Protein 7CEH (pdb70)

B-factor: mean 14.35, std 8.28, range [5.13, 46.78]

Organism: NCBI:txid1852

InterPro domains:
  IPR029058 Alpha/Beta hydrolase fold [G3DSA:3.40.50.1820] (43-304)
  IPR029058 Alpha/Beta hydrolase fold [SSF53474] (51-289)
  IPR041127 PET hydrolase/cutinase-like [PF12740] (44-303)
  IPR050261 FrsA esterase [PTHR22946] (69-278)

Nearest PDB structures (foldseek):
  5zno-assembly1_A  TM=9.745E-01  e=9.940E-54  Saccharomonospora viridis
  4wfk-assembly1_A  TM=9.743E-01  e=1.196E-53  Saccharomonospora viridis
  7cef-assembly2_B  TM=9.740E-01  e=1.531E-53  Saccharomonospora viridis
  8z2i-assembly2_B  TM=9.738E-01  e=7.627E-53  Saccharomonospora viridis
  7ctr-assembly2_B  TM=9.730E-01  e=2.967E-52  Saccharomonospora viridis

Sequence (259 aa):
DNPYERGPDPTEEDSIEAIRGPFSVATERVSSFASGFGGGTIYYPRRETDEGTFGAVAVAPGFTASQGSMSWYGEERVASQGFIVFTIDTNTRLDQPGQRGRRQLLAALDYLVERRSDRKVRERLDPNRLAVMGHAMMGGGGSSLEATVMMRPPSLKASIPLTPWNLDKTWGQQVQVPTFIIGAELDTIAPVSTHAKPFYESLPSSLPKAYMELDGATHFAPNIIPNTTIAKYVISWLKRFVDEDTRYSQFLCPNPTDRAIEEYRSTCPY

Radius of gyration: 16.36 Å; Cα contacts (8 Å, |Δi|>4): 673; chains: 1; bounding box: 41×43×40 Å

Secondary structure (DSSP, 8-state):
--TT--SSPP-HHHHH-SS-SS-EEEEEE-SS-TTT--EEEEEES--TT--EEEEEEE-S--GGG----HHHHHHHTTT-EEEEE---TTT--HHHHHHHHHHHHHHHHHTS-HHHHTTEEEEEEEEEEETHHHHHHHHHHHH-TT-SEEEEES---S----TT--S-EEEEEETT-SSS-TTTTHHHHHHHS-TTS-EEEEEETT--TTGGGS--HHHHHHHHHHHHHHHS--GGGHHHHSSPP--TTEEEEEE----

Structure (mmCIF, N/CA/C/O backbone):
data_7CEH
#
_entry.id   7CEH
#
_cell.length_a   36.420
_cell.length_b   49.101
_cell.length_c   122.950
_cell.angle_alpha   90.000
_cell.angle_beta   90.000
_cell.angle_gamma   90.000
#
_symmetry.space_group_name_H-M   'P 21 21 21'
#
loop_
_entity.id
_entity.type
_entity.pdbx_description
1 polymer 'Alpha/beta hydrolase family protein'
2 non-polymer 'CALCIUM ION'
3 water water
#
loop_
_atom_site.group_PDB
_atom_site.id
_atom_site.type_symbol
_atom_site.label_atom_id
_atom_site.label_alt_id
_atom_site.label_comp_id
_atom_site.label_asym_id
_atom_site.label_entity_id
_atom_site.label_seq_id
_atom_site.pdbx_PDB_ins_code
_atom_site.Cartn_x
_atom_site.Cartn_y
_atom_site.Cartn_z
_atom_site.occupancy
_atom_site.B_iso_or_equiv
_atom_site.auth_seq_id
_atom_site.auth_comp_id
_atom_site.auth_asym_id
_atom_site.auth_atom_id
_atom_site.pdbx_PDB_model_num
ATOM 1 N N . ASP A 1 4 ? 30.93600 1.42000 -0.93700 1.000 28.64759 46 ASP A N 1
ATOM 2 C CA . ASP A 1 4 ? 29.48000 1.35300 -0.85800 1.000 28.71264 46 ASP A CA 1
ATOM 3 C C . ASP A 1 4 ? 28.82300 1.69500 -2.19200 1.000 26.21749 46 ASP A C 1
ATOM 4 O O . ASP A 1 4 ? 29.23700 2.62200 -2.88600 1.000 27.46558 46 ASP A O 1
ATOM 9 N N . ASN A 1 5 ? 27.79000 0.93500 -2.54400 1.000 22.80448 47 ASN A N 1
ATOM 10 C CA . ASN A 1 5 ? 27.05400 1.16800 -3.77800 1.000 18.25394 47 ASN A CA 1
ATOM 11 C C . ASN A 1 5 ? 26.02400 2.26400 -3.54200 1.000 19.81003 47 ASN A C 1
ATOM 12 O O . ASN A 1 5 ? 25.06000 2.06000 -2.79500 1.000 20.27450 47 ASN A O 1
ATOM 17 N N . PRO A 1 6 ? 26.17700 3.42500 -4.18500 1.000 17.38468 48 PRO A N 1
ATOM 18 C CA . PRO A 1 6 ? 25.24600 4.53600 -3.93700 1.000 17.86401 48 PRO A CA 1
ATOM 19 C C . PRO A 1 6 ? 23.82700 4.26600 -4.40400 1.000 17.14570 48 PRO A C 1
ATOM 20 O O . PRO A 1 6 ? 22.92200 5.02600 -4.03200 1.000 17.57550 48 PRO A O 1
ATOM 24 N N . TYR A 1 7 ? 23.60100 3.22800 -5.20700 1.000 14.31423 49 TYR A N 1
ATOM 25 C CA . TYR A 1 7 ? 22.27700 2.94100 -5.74300 1.000 13.15010 49 TYR A CA 1
ATOM 26 C C . TYR A 1 7 ? 21.51900 1.89400 -4.94100 1.000 12.65648 49 TYR A C 1
ATOM 27 O O . TYR A 1 7 ? 20.37500 1.58700 -5.28900 1.000 12.41815 49 TYR A O 1
ATOM 36 N N . GLU A 1 8 ? 22.11300 1.34200 -3.88100 1.000 13.33324 50 GLU A N 1
ATOM 37 C CA . GLU A 1 8 ? 21.38600 0.38600 -3.05700 1.000 13.95172 50 GLU A CA 1
ATOM 38 C C . GLU A 1 8 ? 20.21300 1.08500 -2.38200 1.000 12.36577 50 GLU A C 1
ATOM 39 O O . GLU A 1 8 ? 20.36800 2.15500 -1.78500 1.000 13.60154 50 GLU A O 1
ATOM 45 N N . ARG A 1 9 ? 19.03700 0.47800 -2.47800 1.000 11.32425 51 ARG A N 1
ATOM 46 C CA . ARG A 1 9 ? 17.83800 1.00400 -1.85000 1.000 10.52665 51 ARG A CA 1
ATOM 47 C C . ARG A 1 9 ? 17.16300 -0.11800 -1.08700 1.000 11.51609 51 ARG A C 1
ATOM 48 O O . ARG A 1 9 ? 17.14600 -1.26600 -1.54500 1.000 11.37919 51 ARG A O 1
ATOM 56 N N . GLY A 1 10 ? 16.61400 0.21600 0.07800 1.000 11.22983 52 GLY A N 1
ATOM 57 C CA . GLY A 1 10 ? 15.88900 -0.74600 0.86400 1.000 12.32858 52 GLY A CA 1
ATOM 58 C C . GLY A 1 10 ? 16.78400 -1.65700 1.68000 1.000 12.14852 52 GLY A C 1
ATOM 59 O O . GLY A 1 10 ? 17.99300 -1.75100 1.46500 1.000 12.80950 52 GLY A O 1
ATOM 60 N N . PRO A 1 11 ? 16.18300 -2.34200 2.64500 1.000 12.70269 53 PRO A N 1
ATOM 61 C CA . PRO A 1 11 ? 16.94400 -3.26000 3.49500 1.000 14.69313 53 PRO A CA 1
ATOM 62 C C . PRO A 1 11 ? 17.43200 -4.45600 2.69800 1.000 12.81338 53 PRO A C 1
ATOM 63 O O . PRO A 1 11 ? 16.95000 -4.74900 1.59800 1.000 13.26871 53 PRO A O 1
ATOM 67 N N . ASP A 1 12 ? 18.39300 -5.16100 3.28800 1.000 12.62835 54 ASP A N 1
ATOM 68 C CA . ASP A 1 12 ? 18.92700 -6.36700 2.67800 1.000 12.13800 54 ASP A CA 1
ATOM 69 C C . ASP A 1 12 ? 17.78900 -7.29000 2.27400 1.000 11.04380 54 ASP A C 1
ATOM 70 O O . ASP A 1 12 ? 16.86100 -7.50600 3.06600 1.000 12.56514 54 ASP A O 1
ATOM 75 N N . PRO A 1 13 ? 17.82800 -7.85400 1.07800 1.000 9.71759 55 PRO A N 1
ATOM 76 C CA . PRO A 1 13 ? 16.73900 -8.71200 0.63500 1.000 9.24952 55 PRO A CA 1
ATOM 77 C C . PRO A 1 13 ? 16.82100 -10.07000 1.29500 1.000 9.06789 55 PRO A C 1
ATOM 78 O O . PRO A 1 13 ? 17.88200 -10.55500 1.70100 1.000 10.19484 55 PRO A O 1
ATOM 82 N N . THR A 1 14 ? 15.66500 -10.69400 1.36400 1.000 9.40579 56 THR A N 1
ATOM 83 C CA . THR A 1 14 ? 15.56000 -12.05500 1.83400 1.000 9.93035 56 THR A CA 1
ATOM 84 C C . THR A 1 14 ? 14.70400 -12.81700 0.84500 1.000 9.30244 56 THR A C 1
ATOM 85 O O . THR A 1 14 ? 14.08900 -12.24600 -0.06600 1.000 9.39358 56 THR A O 1
ATOM 89 N N . GLU A 1 15 ? 14.65100 -14.12600 1.04100 1.000 11.05121 57 GLU A N 1
ATOM 90 C CA A GLU A 1 15 ? 13.81100 -14.93000 0.17000 0.500 11.59229 57 GLU A CA 1
ATOM 91 C CA B GLU A 1 15 ? 13.80200 -14.96100 0.20000 0.500 12.80778 57 GLU A CA 1
ATOM 92 C C . GLU A 1 15 ? 12.35000 -14.49500 0.24500 1.000 12.35336 57 GLU A C 1
ATOM 93 O O . GLU A 1 15 ? 11.64700 -14.51500 -0.76900 1.000 15.75863 57 GLU A O 1
ATOM 104 N N . ASP A 1 16 ? 11.88400 -14.05900 1.41400 1.000 10.15384 58 ASP A N 1
ATOM 105 C CA . ASP A 1 16 ? 10.50700 -13.58400 1.51000 1.000 10.38682 58 ASP A CA 1
ATOM 106 C C . ASP A 1 16 ? 10.33900 -12.15200 1.00500 1.000 9.68970 58 ASP A C 1
ATOM 107 O O . ASP A 1 16 ? 9.28000 -11.81900 0.45700 1.000 10.30318 58 ASP A O 1
ATOM 112 N N . SER A 1 17 ? 11.34800 -11.29000 1.16500 1.000 9.16771 59 SER A N 1
ATOM 113 C CA . SER A 1 17 ? 11.17200 -9.90400 0.74400 1.000 9.36208 59 SER A CA 1
ATOM 114 C C . SER A 1 17 ? 11.00200 -9.80100 -0.76400 1.000 8.74643 59 SER A C 1
ATOM 115 O O . SER A 1 17 ? 10.23900 -8.95600 -1.24200 1.000 10.08218 59 SER A O 1
ATOM 118 N N . ILE A 1 18 ? 11.69600 -10.65300 -1.53000 1.000 8.24069 60 ILE A N 1
ATOM 119 C CA . ILE A 1 18 ? 11.59100 -10.59000 -2.98500 1.000 8.47774 60 ILE A CA 1
ATOM 120 C C . ILE A 1 18 ? 10.28000 -11.17300 -3.47900 1.000 7.47518 60 ILE A C 1
ATOM 121 O O . ILE A 1 18 ? 9.84400 -10.85400 -4.58900 1.000 8.02468 60 ILE A O 1
ATOM 126 N N . GLU A 1 19 ? 9.63800 -12.01500 -2.67200 1.000 7.39893 61 GLU A N 1
ATOM 127 C CA . GLU A 1 19 ? 8.34000 -12.58500 -3.00300 1.000 7.57649 61 GLU A CA 1
ATOM 128 C C . GLU A 1 19 ? 7.17900 -11.73300 -2.52400 1.000 7.49246 61 GLU A C 1
ATOM 129 O O . GLU A 1 19 ? 6.04100 -12.00000 -2.92000 1.000 8.63400 61 GLU A O 1
ATOM 135 N N . ALA A 1 20 ? 7.43200 -10.73500 -1.68500 1.000 8.09010 62 ALA A N 1
ATOM 136 C CA . ALA A 1 20 ? 6.34900 -10.00200 -1.04800 1.000 8.83089 62 ALA A CA 1
ATOM 137 C C . ALA A 1 20 ? 5.58200 -9.17400 -2.06900 1.000 7.58539 62 ALA A C 1
ATOM 138 O O . ALA A 1 20 ? 6.15800 -8.61100 -3.00600 1.000 9.09966 62 ALA A O 1
ATOM 140 N N . ILE A 1 21 ? 4.27300 -9.07700 -1.86400 1.000 7.68060 63 ILE A N 1
ATOM 141 C CA . ILE A 1 21 ? 3.43300 -8.28800 -2.75900 1.000 8.35373 63 ILE A CA 1
ATOM 142 C C . ILE A 1 21 ? 3.80000 -6.81600 -2.67900 1.000 9.11724 63 ILE A C 1
ATOM 143 O O . ILE A 1 21 ? 3.83500 -6.11100 -3.69500 1.000 9.90773 63 ILE A O 1
ATOM 148 N N . ARG A 1 22 ? 4.07400 -6.32900 -1.47800 1.000 11.88131 64 ARG A N 1
ATOM 149 C CA . ARG A 1 22 ? 4.42500 -4.93500 -1.25800 1.000 17.18187 64 ARG A CA 1
ATOM 150 C C . ARG A 1 22 ? 5.80700 -4.88900 -0.63300 1.000 14.19705 64 ARG A C 1
ATOM 151 O O . ARG A 1 22 ? 6.03100 -5.47700 0.43300 1.000 15.01085 64 ARG A O 1
ATOM 159 N N . GLY A 1 23 ? 6.72600 -4.19700 -1.30100 1.000 14.05922 65 GLY A N 1
ATOM 160 C CA . GLY A 1 23 ? 8.06200 -4.00600 -0.80500 1.000 12.98122 65 GLY A CA 1
ATOM 161 C C . GLY A 1 23 ? 8.11300 -2.91300 0.23900 1.000 11.54852 65 GLY A C 1
ATOM 162 O O . GLY A 1 23 ? 7.08300 -2.44700 0.73300 1.000 12.13905 65 GLY A O 1
ATOM 163 N N . PRO A 1 24 ? 9.32600 -2.46800 0.57500 1.000 11.25216 66 PRO A N 1
ATOM 164 C CA . PRO A 1 24 ? 9.50300 -1.54900 1.70800 1.000 12.02184 66 PRO A CA 1
ATOM 165 C C . PRO A 1 24 ? 9.12500 -0.10300 1.43300 1.000 12.04229 66 PRO A C 1
ATOM 166 O O . PRO A 1 24 ? 9.00800 0.67600 2.39400 1.000 15.06785 66 PRO A O 1
ATOM 170 N N . PHE A 1 25 ? 8.95400 0.29600 0.17500 1.000 10.18291 67 PHE A N 1
ATOM 171 C CA . PHE A 1 25 ? 8.62300 1.67400 -0.15300 1.000 11.29420 67 PHE A CA 1
ATOM 172 C C . PHE A 1 25 ? 7.12500 1.81600 -0.37000 1.000 11.76007 67 PHE A C 1
ATOM 173 O O . PHE A 1 25 ? 6.49300 0.95000 -0.97900 1.000 12.39660 67 PHE A O 1
ATOM 181 N N . SER A 1 26 ? 6.55500 2.91500 0.12600 1.000 12.91069 68 SER A N 1
ATOM 182 C CA . SER A 1 26 ? 5.18800 3.24000 -0.24600 1.000 13.44998 68 SER A CA 1
ATOM 183 C C . SER A 1 26 ? 5.17800 3.84500 -1.64700 1.000 11.70048 68 SER A C 1
ATOM 184 O O . SER A 1 26 ? 6.18300 4.38000 -2.12300 1.000 12.60275 68 SER A O 1
ATOM 187 N N . VAL A 1 27 ? 4.03200 3.74200 -2.31000 1.000 12.03024 69 VAL A N 1
ATOM 188 C CA . VAL A 1 27 ? 3.94000 4.01600 -3.74000 1.000 12.31337 69 VAL A CA 1
ATOM 189 C C . VAL A 1 27 ? 2.84000 5.03500 -3.99800 1.000 12.93396 69 VAL A C 1
ATOM 190 O O . VAL A 1 27 ? 1.73000 4.91200 -3.46900 1.000 14.68748 69 VAL A O 1
ATOM 194 N N . ALA A 1 28 ? 3.14700 6.02700 -4.82600 1.000 11.63806 70 ALA A N 1
ATOM 195 C CA . ALA A 1 28 ? 2.16600 6.96400 -5.34100 1.000 13.07325 70 ALA A CA 1
ATOM 196 C C . ALA A 1 28 ? 2.09900 6.80300 -6.85200 1.000 12.48886 70 ALA A C 1
ATOM 197 O O . ALA A 1 28 ? 2.96300 6.16800 -7.47000 1.000 11.46843 70 ALA A O 1
ATOM 199 N N . THR A 1 29 ? 1.05300 7.36100 -7.45300 1.000 13.00127 71 THR A N 1
ATOM 200 C CA . THR A 1 29 ? 0.85000 7.22000 -8.88500 1.000 14.70894 71 THR A CA 1
ATOM 201 C C . THR A 1 29 ? 0.54700 8.56000 -9.53800 1.000 14.41617 71 THR A C 1
ATOM 202 O O . THR A 1 29 ? 0.00100 9.48100 -8.91500 1.000 16.16982 71 THR A O 1
ATOM 206 N N . GLU A 1 30 ? 0.89700 8.63800 -10.81800 1.000 14.85032 72 GLU A N 1
ATOM 207 C CA . GLU A 1 30 ? 0.60100 9.78700 -11.66100 1.000 17.03442 72 GLU A CA 1
ATOM 208 C C . GLU A 1 30 ? 0.07100 9.24000 -12.97500 1.000 16.67263 72 GLU A C 1
ATOM 209 O O . GLU A 1 30 ? 0.74400 8.43300 -13.62400 1.000 16.78988 72 GLU A O 1
ATOM 215 N N . ARG A 1 31 ? -1.13800 9.64700 -13.35300 1.000 16.85189 73 ARG A N 1
ATOM 216 C CA . ARG A 1 31 ? -1.72900 9.23000 -14.61400 1.000 15.99022 73 ARG A CA 1
ATOM 217 C C . ARG A 1 31 ? -1.24200 10.14500 -15.73000 1.000 14.55677 73 ARG A C 1
ATOM 218 O O . ARG A 1 31 ? -1.13600 11.36500 -15.55300 1.000 19.59234 73 ARG A O 1
ATOM 226 N N . VAL A 1 32 ? -0.92900 9.55300 -16.87800 1.000 12.25119 74 VAL A N 1
ATOM 227 C CA . VAL A 1 32 ? -0.44800 10.29300 -18.03700 1.000 11.80743 74 VAL A CA 1
ATOM 228 C C . VAL A 1 32 ? -1.38500 10.01900 -19.20400 1.000 11.60949 74 VAL A C 1
ATOM 229 O O . VAL A 1 32 ? -1.48600 8.88000 -19.67300 1.000 11.83211 74 VAL A O 1
ATOM 233 N N . SER A 1 33 ? -2.05200 11.06600 -19.68600 1.000 12.61958 75 SER A N 1
ATOM 234 C CA . SER A 1 33 ? -2.99800 10.91100 -20.78400 1.000 13.36150 75 SER A CA 1
ATOM 235 C C . SER A 1 33 ? -2.74400 11.91400 -21.90400 1.000 13.50668 75 SER A C 1
ATOM 236 O O . SER A 1 33 ? -3.06500 11.64200 -23.06400 1.000 17.05415 75 SER A O 1
ATOM 239 N N . SER A 1 34 ? -2.17900 13.07000 -21.57400 1.000 15.19530 76 SER A N 1
ATOM 240 C CA . SER A 1 34 ? -1.85100 14.08500 -22.55900 1.000 15.50503 76 SER A CA 1
ATOM 241 C C . SER A 1 34 ? -0.34100 14.15700 -22.73000 1.000 13.56354 76 SER A C 1
ATOM 242 O O . SER A 1 34 ? 0.42400 13.76100 -21.84100 1.000 14.96772 76 SER A O 1
ATOM 245 N N . PHE A 1 35 ? 0.07600 14.64900 -23.89600 1.000 14.32985 77 PHE A N 1
ATOM 246 C CA . PHE A 1 35 ? 1.49200 14.80200 -24.22500 1.000 15.36671 77 PHE A CA 1
ATOM 247 C C . PHE A 1 35 ? 2.21500 13.45600 -24.21400 1.000 15.37328 77 PHE A C 1
ATOM 248 O O . PHE A 1 35 ? 3.35400 13.33900 -23.75300 1.000 17.18449 77 PHE A O 1
ATOM 256 N N . ALA A 1 36 ? 1.54100 12.43200 -24.74700 1.000 15.60383 78 ALA A N 1
ATOM 257 C CA . ALA A 1 36 ? 2.00700 11.05200 -24.67900 1.000 18.31290 78 ALA A CA 1
ATOM 258 C C . ALA A 1 36 ? 1.84900 10.33600 -26.01500 1.000 17.51695 78 ALA A C 1
ATOM 259 O O . ALA A 1 36 ? 1.63200 9.11800 -26.04600 1.000 18.85284 78 ALA A O 1
ATOM 261 N N . SER A 1 37 ? 1.95900 11.07000 -27.12700 1.000 21.19854 79 SER A N 1
ATOM 262 C CA . SER A 1 37 ? 1.60600 10.50600 -28.42800 1.000 22.47981 79 SER A CA 1
ATOM 263 C C . SER A 1 37 ? 2.49000 9.32300 -28.80700 1.000 19.40012 79 SER A C 1
ATOM 264 O O . SER A 1 37 ? 2.02300 8.39200 -29.47600 1.000 19.94445 79 SER A O 1
ATOM 267 N N . GLY A 1 38 ? 3.75800 9.33600 -28.39300 1.000 17.06045 80 GLY A N 1
ATOM 268 C CA . GLY A 1 38 ? 4.67400 8.25900 -28.71600 1.000 16.69322 80 GLY A CA 1
ATOM 269 C C . GLY A 1 38 ? 4.40100 6.95500 -27.99800 1.000 12.72985 80 GLY A C 1
ATOM 270 O O . GLY A 1 38 ? 4.99400 5.93600 -28.36700 1.000 12.66344 80 GLY A O 1
ATOM 271 N N . PHE A 1 39 ? 3.51700 6.94900 -26.99800 1.000 12.15287 81 PHE A N 1
ATOM 272 C CA . PHE A 1 39 ? 3.25500 5.71800 -26.26200 1.000 12.75976 81 PHE A CA 1
ATOM 273 C C . PHE A 1 39 ? 1.80300 5.56700 -25.81800 1.000 14.05712 81 PHE A C 1
ATOM 274 O O . PHE A 1 39 ? 1.50200 4.64200 -25.05200 1.000 15.42681 81 PHE A O 1
ATOM 282 N N . GLY A 1 40 ? 0.90100 6.43500 -26.27200 1.000 15.36242 82 GLY A N 1
ATOM 283 C CA . GLY A 1 40 ? -0.50800 6.31900 -25.95000 1.000 16.15928 82 GLY A CA 1
ATOM 284 C C . GLY A 1 40 ? -0.88200 7.00400 -24.65400 1.000 17.54909 82 GLY A C 1
ATOM 285 O O . GLY A 1 40 ? -1.64000 7.98000 -24.64700 1.000 18.26022 82 GLY A O 1
ATOM 286 N N . GLY A 1 41 ? -0.32300 6.50300 -23.56100 1.000 16.68325 83 GLY A N 1
ATOM 287 C CA . GLY A 1 41 ? -0.63700 6.95300 -22.22000 1.000 17.01455 83 GLY A CA 1
ATOM 288 C C . GLY A 1 41 ? -0.09800 5.93400 -21.24000 1.000 13.94454 83 GLY A C 1
ATOM 289 O O . GLY A 1 41 ? 0.46300 4.90500 -21.63400 1.000 14.73158 83 GLY A O 1
ATOM 290 N N . GLY A 1 42 ? -0.27300 6.21900 -19.95700 1.000 11.01387 84 GLY A N 1
ATOM 291 C CA . GLY A 1 42 ? 0.17800 5.24400 -18.98200 1.000 11.19642 84 GLY A CA 1
ATOM 292 C C . GLY A 1 42 ? -0.00900 5.73600 -17.57000 1.000 10.03315 84 GLY A C 1
ATOM 293 O O . GLY A 1 42 ? -0.54900 6.82100 -17.33000 1.000 11.53859 84 GLY A O 1
ATOM 294 N N . THR A 1 43 ? 0.45900 4.91000 -16.63200 1.000 9.60635 85 THR A N 1
ATOM 295 C CA . THR A 1 43 ? 0.44800 5.22900 -15.21400 1.000 10.39423 85 THR A CA 1
ATOM 296 C C . THR A 1 43 ? 1.86800 5.11800 -14.68400 1.000 8.94898 85 THR A C 1
ATOM 297 O O . THR A 1 43 ? 2.53200 4.09400 -14.89900 1.000 9.13825 85 THR A O 1
ATOM 301 N N . ILE A 1 44 ? 2.33600 6.16100 -14.00900 1.000 9.40802 86 ILE A N 1
ATOM 302 C CA . ILE A 1 44 ? 3.63400 6.14000 -13.35200 1.000 9.38036 86 ILE A CA 1
ATOM 303 C C . ILE A 1 44 ? 3.41600 5.77100 -11.89600 1.000 9.82317 86 ILE A C 1
ATOM 304 O O . ILE A 1 44 ? 2.62900 6.41900 -11.19400 1.000 12.32971 86 ILE A O 1
ATOM 309 N N . TYR A 1 45 ? 4.12600 4.74700 -1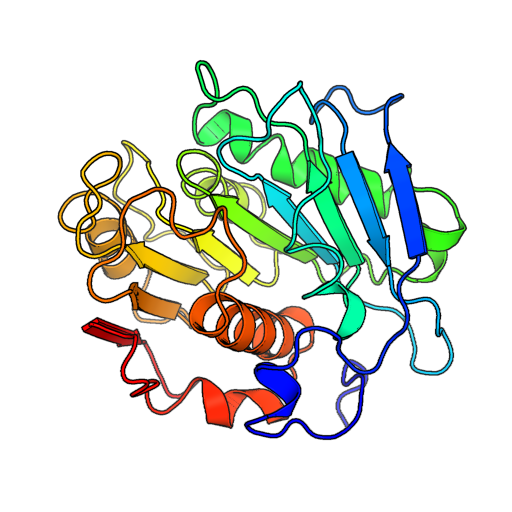1.43800 1.000 9.25676 87 TYR A N 1
ATOM 310 C CA . TYR A 1 45 ? 4.17100 4.35100 -10.03900 1.000 9.35372 87 TYR A CA 1
ATOM 311 C C . TYR A 1 45 ? 5.54100 4.73600 -9.50600 1.000 9.31194 87 TYR A C 1
ATOM 312 O O . TYR A 1 45 ? 6.55800 4.43500 -10.14300 1.000 9.35112 87 TYR A O 1
ATOM 321 N N . TYR A 1 46 ? 5.58900 5.40300 -8.35900 1.000 9.83253 88 TYR A N 1
ATOM 322 C CA . TYR A 1 46 ? 6.88400 5.83900 -7.86400 1.000 9.79698 88 TYR A CA 1
ATOM 323 C C . TYR A 1 46 ? 6.96600 5.70800 -6.35400 1.000 10.20566 88 TYR A C 1
ATOM 324 O O . TYR A 1 46 ? 5.94900 5.81400 -5.65400 1.000 10.71096 88 TYR A O 1
ATOM 333 N N . PRO A 1 47 ? 8.16400 5.49000 -5.82200 1.000 10.27283 89 PRO A N 1
ATOM 334 C CA . PRO A 1 47 ? 8.31800 5.43400 -4.36400 1.000 10.73773 89 PRO A CA 1
ATOM 335 C C . PRO A 1 47 ? 8.13800 6.81600 -3.76500 1.000 11.89161 89 PRO A C 1
ATOM 336 O O . PRO A 1 47 ? 8.63200 7.81200 -4.29600 1.000 12.83986 89 PRO A O 1
ATOM 340 N N . ARG A 1 48 ? 7.44100 6.87400 -2.63500 1.000 12.77714 90 ARG A N 1
ATOM 341 C CA A ARG A 1 48 ? 7.21100 8.15900 -1.98400 0.500 13.47459 90 ARG A CA 1
ATOM 342 C CA B ARG A 1 48 ? 7.21300 8.16200 -1.99100 0.500 13.52107 90 ARG A CA 1
ATOM 343 C C . ARG A 1 48 ? 8.44300 8.63900 -1.22600 1.000 13.89329 90 ARG A C 1
ATOM 344 O O . ARG A 1 48 ? 8.72900 9.84400 -1.19800 1.000 16.05096 90 ARG A O 1
ATOM 359 N N . GLU A 1 49 ? 9.18400 7.71800 -0.61500 1.000 13.99076 91 GLU A N 1
ATOM 360 C CA . GLU A 1 49 ? 10.29700 8.08900 0.25100 1.000 14.49367 91 GLU A CA 1
ATOM 361 C C . GLU A 1 49 ? 11.50500 8.53500 -0.56200 1.000 14.91182 91 GLU A C 1
ATOM 362 O O . GLU A 1 49 ? 11.96400 7.81900 -1.45800 1.000 14.93183 91 GLU A O 1
ATOM 368 N N . THR A 1 50 ? 12.04500 9.70600 -0.21900 1.000 15.04366 92 THR A N 1
ATOM 369 C CA . THR A 1 50 ? 13.15900 10.30100 -0.94600 1.000 16.62730 92 THR A CA 1
ATOM 370 C C . THR A 1 50 ? 14.46400 10.28700 -0.16300 1.000 16.09889 92 THR A C 1
ATOM 371 O O . THR A 1 50 ? 15.49700 10.70400 -0.69900 1.000 17.63252 92 THR A O 1
ATOM 375 N N . ASP A 1 51 ? 14.44700 9.81200 1.08500 1.000 16.69089 93 ASP A N 1
ATOM 376 C CA . ASP A 1 51 ? 15.59600 9.93900 1.97400 1.000 17.41852 93 ASP A CA 1
ATOM 377 C C . ASP A 1 51 ? 16.75900 9.03100 1.60200 1.000 17.90568 93 ASP A C 1
ATOM 378 O O . ASP A 1 51 ? 17.85600 9.20900 2.14400 1.000 23.09939 93 ASP A O 1
ATOM 383 N N . GLU A 1 52 ? 16.55900 8.06200 0.71200 1.000 16.49090 94 GLU A N 1
ATOM 384 C CA . GLU A 1 52 ? 17.63900 7.18000 0.29700 1.000 16.74388 94 GLU A CA 1
ATOM 385 C C . GLU A 1 52 ? 18.24900 7.58000 -1.03500 1.000 16.47338 94 GLU A C 1
ATOM 386 O O . GLU A 1 52 ? 19.24400 6.97900 -1.45300 1.000 19.11560 94 GLU A O 1
ATOM 392 N N . GLY A 1 53 ? 17.69400 8.58400 -1.69900 1.000 15.41097 95 GLY A N 1
ATOM 393 C CA . GLY A 1 53 ? 18.18500 9.01500 -2.99100 1.000 15.55021 95 GLY A CA 1
ATOM 394 C C . GLY A 1 53 ? 17.19500 8.70500 -4.10200 1.000 13.88048 95 GLY A C 1
ATOM 395 O O . GLY A 1 53 ? 16.07900 8.23400 -3.87900 1.000 13.38200 95 GLY A O 1
ATOM 396 N N . THR A 1 54 ? 17.63200 9.00500 -5.32000 1.000 12.88618 96 THR A N 1
ATOM 397 C CA . THR A 1 54 ? 16.79000 8.81400 -6.48700 1.000 11.38259 96 THR A CA 1
ATOM 398 C C . THR A 1 54 ? 16.80100 7.35100 -6.92900 1.000 10.17081 96 THR A C 1
ATOM 399 O O . THR A 1 54 ? 17.58200 6.52200 -6.44900 1.000 11.14701 96 THR A O 1
ATOM 403 N N . PHE A 1 55 ? 15.91000 7.04500 -7.86600 1.000 10.01704 97 PHE A N 1
ATOM 404 C CA . PHE A 1 55 ? 15.64800 5.68000 -8.28800 1.000 8.57463 97 PHE A CA 1
ATOM 405 C C . PHE A 1 55 ? 15.78300 5.54100 -9.79700 1.000 8.65749 97 PHE A C 1
ATOM 406 O O . PHE A 1 55 ? 15.54600 6.48700 -10.55400 1.000 9.63948 97 PHE A O 1
ATOM 414 N N . GLY A 1 56 ? 16.14200 4.33400 -10.23000 1.000 8.45847 98 GLY A N 1
ATOM 415 C CA . GLY A 1 56 ? 16.01500 3.98000 -11.62900 1.000 8.38138 98 GLY A CA 1
ATOM 416 C C . GLY A 1 56 ? 14.56600 3.75900 -12.01400 1.000 7.93713 98 GLY A C 1
ATOM 417 O O . GLY A 1 56 ? 13.66000 3.73700 -11.18000 1.000 8.47733 98 GLY A O 1
ATOM 418 N N . ALA 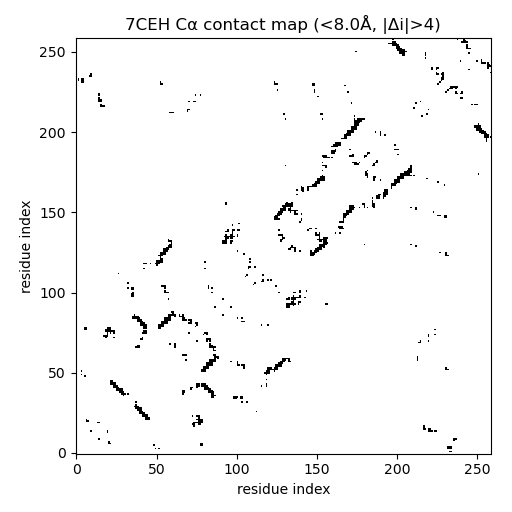A 1 57 ? 14.34500 3.58300 -13.31500 1.000 7.68928 99 ALA A N 1
ATOM 419 C CA . ALA A 1 57 ? 12.99300 3.46900 -13.84000 1.000 7.58387 99 ALA A CA 1
ATOM 420 C C . ALA A 1 57 ? 12.90600 2.34700 -14.85600 1.000 7.71268 99 ALA A C 1
ATOM 421 O O . ALA A 1 57 ? 13.86700 2.05600 -15.57500 1.000 8.81815 99 ALA A O 1
ATOM 423 N N . VAL A 1 58 ? 11.72700 1.73900 -14.93100 1.000 7.03425 100 VAL A N 1
ATOM 424 C CA . VAL A 1 58 ? 11.43200 0.72300 -15.93000 1.000 6.66162 100 VAL A CA 1
ATOM 425 C C . VAL A 1 58 ? 10.11900 1.07900 -16.61500 1.000 6.78571 100 VAL A C 1
ATOM 426 O O . VAL A 1 58 ? 9.11600 1.36100 -15.94900 1.000 7.22959 100 VAL A O 1
ATOM 430 N N . ALA A 1 59 ? 10.14100 1.10900 -17.94300 1.000 6.52577 101 ALA A N 1
ATOM 431 C CA . ALA A 1 59 ? 8.92200 1.23600 -18.72600 1.000 7.17216 101 ALA A CA 1
ATOM 432 C C . ALA A 1 59 ? 8.41400 -0.16500 -19.02700 1.000 6.50853 101 ALA A C 1
ATOM 433 O O . ALA A 1 59 ? 9.20000 -1.05700 -19.36300 1.000 6.90547 101 ALA A O 1
ATOM 435 N N . VAL A 1 60 ? 7.10300 -0.35700 -18.89400 1.000 7.04362 102 VAL A N 1
ATOM 436 C CA . VAL A 1 60 ? 6.48600 -1.67300 -18.99100 1.000 8.17259 102 VAL A CA 1
ATOM 437 C C . VAL A 1 60 ? 5.37500 -1.62000 -20.02400 1.000 8.21552 102 VAL A C 1
ATOM 438 O O . VAL A 1 60 ? 4.45500 -0.79800 -19.91400 1.000 9.92341 102 VAL A O 1
ATOM 442 N N . ALA A 1 61 ? 5.44300 -2.51600 -21.00600 1.000 8.18972 103 ALA A N 1
ATOM 443 C CA . ALA A 1 61 ? 4.45100 -2.62200 -22.07200 1.000 11.20752 103 ALA A CA 1
ATOM 444 C C . ALA A 1 61 ? 3.68700 -3.93500 -21.93600 1.000 12.35760 103 ALA A C 1
ATOM 445 O O . ALA A 1 61 ? 4.12100 -4.97000 -22.45800 1.000 10.59869 103 ALA A O 1
ATOM 447 N N . PRO A 1 62 ? 2.54500 -3.95500 -21.25200 1.000 17.03946 104 PRO A N 1
ATOM 448 C CA . PRO A 1 62 ? 1.75600 -5.19400 -21.16800 1.000 22.43747 104 PRO A CA 1
ATOM 449 C C . PRO A 1 62 ? 1.22600 -5.63200 -22.52900 1.000 21.59598 104 PRO A C 1
ATOM 450 O O . PRO A 1 62 ? 1.25600 -4.89900 -23.51900 1.000 23.24490 104 PRO A O 1
ATOM 454 N N . GLY A 1 63 ? 0.73400 -6.87000 -22.57000 1.000 20.99179 105 GLY A N 1
ATOM 455 C CA . GLY A 1 63 ? 0.19300 -7.42800 -23.79600 1.000 24.55215 105 GLY A CA 1
ATOM 456 C C . GLY A 1 63 ? -1.26200 -7.07900 -24.04200 1.000 27.39418 105 GLY A C 1
ATOM 457 O O . GLY A 1 63 ? -1.66500 -6.85700 -25.18900 1.000 28.29561 105 GLY A O 1
ATOM 458 N N . PHE A 1 64 ? -2.06200 -7.03100 -22.97600 1.000 27.46055 106 PHE A N 1
ATOM 459 C CA . PHE A 1 64 ? -3.47000 -6.66200 -23.09400 1.000 31.82112 106 PHE A CA 1
ATOM 460 C C . PHE A 1 64 ? -3.96200 -6.14800 -21.75200 1.000 35.19860 106 PHE A C 1
ATOM 461 O O . PHE A 1 64 ? -3.74700 -6.79500 -20.72200 1.000 37.66409 106 PHE A O 1
ATOM 463 N N . THR A 1 65 ? -4.61800 -4.98800 -21.76900 1.000 35.25693 107 THR A N 1
ATOM 464 C CA . THR A 1 65 ? -5.29200 -4.43700 -20.60100 1.000 35.69041 107 THR A CA 1
ATOM 465 C C . THR A 1 65 ? -6.70600 -4.05300 -21.01200 1.000 36.34830 107 THR A C 1
ATOM 466 O O . THR A 1 65 ? -6.89400 -3.35500 -22.01400 1.000 38.48780 107 THR A O 1
ATOM 470 N N . ALA A 1 66 ? -7.69100 -4.50500 -20.24000 1.000 30.55014 108 ALA A N 1
ATOM 471 C CA . ALA A 1 66 ? -9.08500 -4.33300 -20.62300 1.000 25.97097 108 ALA A CA 1
ATOM 472 C C . ALA A 1 66 ? -9.51500 -2.87200 -20.51800 1.000 25.85533 108 ALA A C 1
ATOM 473 O O . ALA A 1 66 ? -8.94600 -2.08100 -19.75800 1.000 23.17079 108 ALA A O 1
ATOM 475 N N . SER A 1 67 ? -10.53400 -2.52200 -21.30600 1.000 21.17925 109 SER A N 1
ATOM 476 C CA . SER A 1 67 ? -11.16500 -1.19700 -21.26400 1.000 22.61287 109 SER A CA 1
ATOM 477 C C . SER A 1 67 ? -10.16700 -0.06400 -21.49300 1.000 24.70359 109 SER A C 1
ATOM 478 O O . SER A 1 67 ? -10.27600 1.00900 -20.89200 1.000 22.49369 109 SER A O 1
ATOM 481 N N . GLN A 1 68 ? -9.20400 -0.30400 -22.38900 1.000 26.20054 110 GLN A N 1
ATOM 482 C CA . GLN A 1 68 ? -8.13400 0.64800 -22.72200 1.000 31.35304 110 GLN A CA 1
ATOM 483 C C . GLN A 1 68 ? -7.49000 1.27300 -21.48100 1.000 32.47874 110 GLN A C 1
ATOM 484 O O . GLN A 1 68 ? -7.16200 2.46200 -21.45200 1.000 33.59419 110 GLN A O 1
ATOM 490 N N . GLY A 1 69 ? -7.29300 0.44900 -20.44300 1.000 27.77558 111 GLY A N 1
ATOM 491 C CA . GLY A 1 69 ? -6.62600 0.90500 -19.24300 1.000 28.65972 111 GLY A CA 1
ATOM 492 C C . GLY A 1 69 ? -5.11400 0.80400 -19.34300 1.000 28.91503 111 GLY A C 1
ATOM 493 O O . GLY A 1 69 ? -4.55500 0.22100 -20.27400 1.000 30.47647 111 GLY A O 1
ATOM 494 N N . SER A 1 70 ? -4.43900 1.39400 -18.35500 1.000 23.50891 112 SER A N 1
ATOM 495 C CA . SER A 1 70 ? -2.98200 1.35600 -18.29700 1.000 17.60479 112 SER A CA 1
ATOM 496 C C . SER A 1 70 ? -2.41400 0.81700 -16.99100 1.000 17.46976 112 SER A C 1
ATOM 497 O O . SER A 1 70 ? -1.24500 0.40700 -16.97800 1.000 18.30953 112 SER A O 1
ATOM 500 N N . MET A 1 71 ? -3.18000 0.79100 -15.90500 1.000 17.73037 113 MET A N 1
ATOM 501 C CA . MET A 1 71 ? -2.67200 0.23400 -14.66100 1.000 19.08892 113 MET A CA 1
ATOM 502 C C . MET A 1 71 ? -2.38200 -1.25600 -14.81800 1.000 16.99035 113 MET A C 1
ATOM 503 O O . MET A 1 71 ? -2.99400 -1.95300 -15.63300 1.000 19.96448 113 MET A O 1
ATOM 508 N N . SER A 1 72 ? -1.41100 -1.73400 -14.04200 1.000 15.27027 114 SER A N 1
ATOM 509 C CA . SER A 1 72 ? -0.93500 -3.10500 -14.14700 1.000 13.81886 114 SER A CA 1
ATOM 510 C C . SER A 1 72 ? -0.35600 -3.51700 -12.80400 1.000 12.17815 114 SER A C 1
ATOM 511 O O . SER A 1 72 ? 0.20700 -2.69200 -12.07900 1.000 12.99133 114 SER A O 1
ATOM 514 N N . TRP A 1 73 ? -0.47800 -4.81100 -12.49500 1.000 11.25390 115 TRP A N 1
ATOM 515 C CA . TRP A 1 73 ? 0.00200 -5.31600 -11.21400 1.000 10.43169 115 TRP A CA 1
ATOM 516 C C . TRP A 1 73 ? 1.49900 -5.11300 -11.02300 1.000 10.07045 115 TRP A C 1
ATOM 517 O O . TRP A 1 73 ? 1.96400 -5.06200 -9.87900 1.000 10.04059 115 TRP A O 1
ATOM 528 N N . TYR A 1 74 ? 2.25900 -4.98700 -12.11300 1.000 9.19179 116 TYR A N 1
ATOM 529 C CA . TYR A 1 74 ? 3.69200 -4.74200 -11.99800 1.000 8.50874 116 TYR A CA 1
ATOM 530 C C . TYR A 1 74 ? 3.98500 -3.41000 -11.32800 1.000 9.04831 116 TYR A C 1
ATOM 531 O O . TYR A 1 74 ? 5.03700 -3.25400 -10.70200 1.000 8.77184 116 TYR A O 1
ATOM 540 N N . GLY A 1 75 ? 3.09300 -2.42700 -11.47600 1.000 8.92956 117 GLY A N 1
ATOM 541 C CA . GLY A 1 75 ? 3.36800 -1.09100 -10.98200 1.000 9.28126 117 GLY A CA 1
ATOM 542 C C . GLY A 1 75 ? 3.65900 -1.04300 -9.49800 1.000 8.62803 117 GLY A C 1
ATOM 543 O O . GLY A 1 75 ? 4.75600 -0.66900 -9.08600 1.000 9.96757 117 GLY A O 1
ATOM 544 N N . GLU A 1 76 ? 2.67900 -1.42100 -8.67400 1.000 9.83290 118 GLU A N 1
ATOM 545 C CA A GLU A 1 76 ? 2.88100 -1.38200 -7.23000 0.500 9.39726 118 GLU A CA 1
ATOM 546 C CA B GLU A 1 76 ? 2.88100 -1.38300 -7.23100 0.500 11.34940 118 GLU A CA 1
ATOM 547 C C . GLU A 1 76 ? 3.90400 -2.42000 -6.78700 1.000 10.18768 118 GLU A C 1
ATOM 548 O O . GLU A 1 76 ? 4.72400 -2.15300 -5.90600 1.000 10.69601 118 GLU A O 1
ATOM 559 N N . ARG A 1 77 ? 3.87600 -3.60400 -7.39000 1.000 9.16889 119 ARG A N 1
ATOM 560 C CA . ARG A 1 77 ? 4.73500 -4.68000 -6.91300 1.000 10.09470 119 ARG A CA 1
ATOM 561 C C . ARG A 1 77 ? 6.20900 -4.35700 -7.11600 1.000 8.80651 119 ARG A C 1
ATOM 562 O O . ARG A 1 77 ? 7.04000 -4.63700 -6.24100 1.000 9.59640 119 ARG A O 1
ATOM 570 N N . VAL A 1 78 ? 6.54800 -3.76600 -8.26300 1.000 8.47415 120 VAL A N 1
ATOM 571 C CA . VAL A 1 78 ? 7.93700 -3.42000 -8.52900 1.000 7.87147 120 VAL A CA 1
ATOM 572 C C . VAL A 1 78 ? 8.30200 -2.06600 -7.92700 1.000 7.44799 120 VAL A C 1
ATOM 573 O O . VAL A 1 78 ? 9.38500 -1.90700 -7.36400 1.000 8.09388 120 VAL A O 1
ATOM 577 N N . ALA A 1 79 ? 7.41800 -1.06700 -8.03800 1.000 7.86366 121 ALA A N 1
ATOM 578 C CA . ALA A 1 79 ? 7.78200 0.26500 -7.55300 1.000 8.43897 121 ALA A CA 1
ATOM 579 C C . ALA A 1 79 ? 8.04200 0.25300 -6.05800 1.000 8.05707 121 ALA A C 1
ATOM 580 O O . ALA A 1 79 ? 8.91800 0.97500 -5.57400 1.000 8.82861 121 ALA A O 1
ATOM 582 N N . SER A 1 80 ? 7.30500 -0.57800 -5.31400 1.000 7.92676 122 SER A N 1
ATOM 583 C CA . SER A 1 80 ? 7.48100 -0.66400 -3.86900 1.000 8.70314 122 SER A CA 1
ATOM 584 C C . SER A 1 80 ? 8.82000 -1.26100 -3.47300 1.000 8.34621 122 SER A C 1
ATOM 585 O O . SER A 1 80 ? 9.17000 -1.21200 -2.28900 1.000 9.06380 122 SER A O 1
ATOM 588 N N . GLN A 1 81 ? 9.56300 -1.83300 -4.41900 1.000 7.66375 123 GLN A N 1
ATOM 589 C CA . GLN A 1 81 ? 10.92600 -2.27200 -4.17100 1.000 9.08650 123 GLN A CA 1
ATOM 590 C C . GLN A 1 81 ? 11.94700 -1.18600 -4.45900 1.000 9.92331 123 GLN A C 1
ATOM 591 O O . GLN A 1 81 ? 13.14700 -1.44000 -4.33300 1.000 14.51962 123 GLN A O 1
ATOM 597 N N . GLY A 1 82 ? 11.50400 0.00700 -4.85300 1.000 9.05707 124 GLY A N 1
ATOM 598 C CA . GLY A 1 82 ? 12.41300 1.11200 -5.09500 1.000 8.87645 124 GLY A CA 1
ATOM 599 C C . GLY A 1 82 ? 12.69300 1.35300 -6.56500 1.000 8.01179 124 GLY A C 1
ATOM 600 O O . GLY A 1 82 ? 13.85300 1.40600 -6.98000 1.000 8.90292 124 GLY A O 1
ATOM 601 N N . PHE A 1 83 ? 11.63700 1.51100 -7.35600 1.000 8.49709 125 PHE A N 1
ATOM 602 C CA . PHE A 1 83 ? 11.77700 1.81600 -8.77100 1.000 8.15927 125 PHE A CA 1
ATOM 603 C C . PHE A 1 83 ? 10.64200 2.73000 -9.17600 1.000 7.84237 125 PHE A C 1
ATOM 604 O O . PHE A 1 83 ? 9.55100 2.67100 -8.60900 1.000 9.12403 125 PHE A O 1
ATOM 612 N N . ILE A 1 84 ? 10.89800 3.56800 -10.17100 1.000 8.19762 126 ILE A N 1
ATOM 613 C CA . ILE A 1 84 ? 9.82800 4.23200 -10.89900 1.000 8.05383 126 ILE A CA 1
ATOM 614 C C . ILE A 1 84 ? 9.37500 3.28500 -12.00400 1.000 7.49088 126 ILE A C 1
ATOM 615 O O . ILE A 1 84 ? 10.20400 2.77500 -12.76900 1.000 8.84608 126 ILE A O 1
ATOM 620 N N . VAL A 1 85 ? 8.08000 2.99400 -12.06100 1.000 7.48938 127 VAL A N 1
ATOM 621 C CA . VAL A 1 85 ? 7.55300 2.01500 -13.00200 1.000 7.53451 127 VAL A CA 1
ATOM 622 C C . VAL A 1 85 ? 6.47700 2.70800 -13.81900 1.000 7.84822 127 VAL A C 1
ATOM 623 O O . VAL A 1 85 ? 5.52300 3.24900 -13.25100 1.000 9.00464 127 VAL A O 1
ATOM 627 N N . PHE A 1 86 ? 6.61200 2.68600 -15.13800 1.000 7.68266 128 PHE A N 1
ATOM 628 C CA . PHE A 1 86 ? 5.68000 3.37800 -16.02600 1.000 7.66068 128 PHE A CA 1
ATOM 629 C C . PHE A 1 86 ? 5.00300 2.32000 -16.88000 1.000 7.44144 128 PHE A C 1
ATOM 630 O O . PHE A 1 86 ? 5.62500 1.77000 -17.79500 1.000 8.33101 128 PHE A O 1
ATOM 638 N N . THR A 1 87 ? 3.74400 2.01400 -16.57700 1.000 8.38092 129 THR A N 1
ATOM 639 C CA . THR A 1 87 ? 2.99900 1.00100 -17.31500 1.000 9.19240 129 THR A CA 1
ATOM 640 C C . THR A 1 87 ? 2.17300 1.70300 -18.38500 1.000 9.43763 129 THR A C 1
ATOM 641 O O . THR A 1 87 ? 1.39400 2.61100 -18.07700 1.000 11.53943 129 THR A O 1
ATOM 645 N N . ILE A 1 88 ? 2.36100 1.31000 -19.63700 1.000 10.06043 130 ILE A N 1
ATOM 646 C CA . ILE A 1 88 ? 1.81000 2.05100 -20.76300 1.000 10.89279 130 ILE A CA 1
ATOM 647 C C . ILE A 1 88 ? 0.63500 1.30800 -21.39500 1.000 12.62126 130 ILE A C 1
ATOM 648 O O . ILE A 1 88 ? 0.39200 0.12700 -21.14000 1.000 12.91174 130 ILE A O 1
ATOM 653 N N . ASP A 1 89 ? -0.09400 2.03400 -22.24900 1.000 15.78707 131 ASP A N 1
ATOM 654 C CA . ASP A 1 89 ? -1.26300 1.51900 -22.95500 1.000 19.49638 131 ASP A CA 1
ATOM 655 C C . ASP A 1 89 ? -0.88400 0.38300 -23.90400 1.000 21.46358 131 ASP A C 1
ATOM 656 O O . ASP A 1 89 ? 0.27800 0.21100 -24.28200 1.000 22.82596 131 ASP A O 1
ATOM 661 N N . THR A 1 90 ? -1.90000 -0.38800 -24.31100 1.000 23.89071 132 THR A N 1
ATOM 662 C CA . THR A 1 90 ? -1.73400 -1.47900 -25.26600 1.000 25.37849 132 THR A CA 1
ATOM 663 C C . THR A 1 90 ? -2.82800 -1.43700 -26.32800 1.000 23.11032 132 THR A C 1
ATOM 664 O O . THR A 1 90 ? -3.94200 -0.96300 -26.08400 1.000 24.10301 132 THR A O 1
ATOM 668 N N . ASN A 1 91 ? -2.49100 -1.96200 -27.52600 1.000 24.00530 133 ASN A N 1
ATOM 669 C CA . ASN A 1 91 ? -3.44200 -2.18300 -28.62600 1.000 26.54994 133 ASN A CA 1
ATOM 670 C C . ASN A 1 91 ? -3.14700 -3.57900 -29.18000 1.000 27.40356 133 ASN A C 1
ATOM 671 O O . ASN A 1 91 ? -2.46100 -3.73600 -30.19200 1.000 27.18659 133 ASN A O 1
ATOM 676 N N . THR A 1 92 ? -3.69000 -4.59400 -28.50100 1.000 29.18810 134 THR A N 1
ATOM 677 C CA . THR A 1 92 ? -3.26300 -5.97600 -28.71600 1.000 32.40479 134 THR A CA 1
ATOM 678 C C . THR A 1 92 ? -3.37300 -6.39200 -30.17900 1.000 34.11188 134 THR A C 1
ATOM 679 O O . THR A 1 92 ? -2.47600 -7.06000 -30.70900 1.000 35.73956 134 THR A O 1
ATOM 683 N N . ARG A 1 93 ? -4.46700 -6.03200 -30.82700 1.000 31.53004 135 ARG A N 1
ATOM 684 C CA . ARG A 1 93 ? -4.68700 -6.45400 -32.20600 1.000 30.65558 135 ARG A CA 1
ATOM 685 C C . ARG A 1 93 ? -3.75200 -5.80000 -33.23900 1.000 31.24892 135 ARG A C 1
ATOM 686 O O . ARG A 1 93 ? -3.67600 -6.28400 -34.37500 1.000 33.73420 135 ARG A O 1
ATOM 688 N N . LEU A 1 94 ? -3.01800 -4.75200 -32.84400 1.000 25.41729 136 LEU A N 1
ATOM 689 C CA . LEU A 1 94 ? -2.16400 -4.01300 -33.76700 1.000 21.78091 136 LEU A CA 1
ATOM 690 C C . LEU A 1 94 ? -0.71400 -3.89900 -33.33500 1.000 19.88453 136 LEU A C 1
ATOM 691 O O . LEU A 1 94 ? 0.13200 -3.58600 -34.18400 1.000 20.46830 136 LEU A O 1
ATOM 696 N N . ASP A 1 95 ? -0.39600 -4.12700 -32.06400 1.000 21.82438 137 ASP A N 1
ATOM 697 C CA . ASP A 1 95 ? 0.96200 -3.91700 -31.58500 1.000 22.03204 137 ASP A CA 1
ATOM 698 C C . ASP A 1 95 ? 1.93400 -4.84500 -32.30000 1.000 20.99259 137 ASP A C 1
ATOM 699 O O . ASP A 1 95 ? 1.68700 -6.05000 -32.42700 1.000 23.83096 137 ASP A O 1
ATOM 704 N N . GLN A 1 96 ? 3.03400 -4.26800 -32.78400 1.000 17.56569 138 GLN A N 1
ATOM 705 C CA . GLN A 1 96 ? 4.14100 -5.00100 -33.38100 1.000 14.68751 138 GLN A CA 1
ATOM 706 C C . GLN A 1 96 ? 5.44200 -4.67500 -32.65000 1.000 12.27754 138 GLN A C 1
ATOM 707 O O . GLN A 1 96 ? 5.57000 -3.60500 -32.04200 1.000 13.80359 138 GLN A O 1
ATOM 713 N N . PRO A 1 97 ? 6.42700 -5.57900 -32.69200 1.000 11.64311 139 PRO A N 1
ATOM 714 C CA . PRO A 1 97 ? 7.59900 -5.42100 -31.80500 1.000 11.10863 139 PRO A CA 1
ATOM 715 C C . PRO A 1 97 ? 8.39600 -4.13900 -31.99400 1.000 9.79951 139 PRO A C 1
ATOM 716 O O . PRO A 1 97 ? 8.73600 -3.48400 -30.99900 1.000 9.82411 139 PRO A O 1
ATOM 720 N N . GLY A 1 98 ? 8.74600 -3.77700 -33.23100 1.000 11.41202 140 GLY A N 1
ATOM 721 C CA . GLY A 1 98 ? 9.51400 -2.55600 -33.42800 1.000 12.24416 140 GLY A CA 1
ATOM 722 C C . GLY A 1 98 ? 8.78700 -1.33300 -32.90500 1.000 10.57488 140 GLY A C 1
ATOM 723 O O . GLY A 1 98 ? 9.37900 -0.48200 -32.23200 1.000 11.23834 140 GLY A O 1
ATOM 724 N N . GLN A 1 99 ? 7.48400 -1.25200 -33.18300 1.000 11.14822 141 GLN A N 1
ATOM 725 C CA . GLN A 1 99 ? 6.66200 -0.16200 -32.67200 1.000 11.10970 141 GLN A CA 1
ATOM 726 C C . GLN A 1 99 ? 6.60200 -0.17200 -31.14800 1.000 9.89506 141 GLN A C 1
ATOM 727 O O . GLN A 1 99 ? 6.69400 0.88500 -30.51400 1.000 9.65295 141 GLN A O 1
ATOM 733 N N . ARG A 1 100 ? 6.43700 -1.35000 -30.53900 1.000 9.68757 142 ARG A N 1
ATOM 734 C CA . ARG A 1 100 ? 6.42200 -1.41800 -29.08000 1.000 9.50896 142 ARG A CA 1
ATOM 735 C C . ARG A 1 100 ? 7.76000 -0.97900 -28.49200 1.000 9.68098 142 ARG A C 1
ATOM 736 O O . ARG A 1 100 ? 7.79700 -0.33200 -27.44200 1.000 9.69510 142 ARG A O 1
ATOM 744 N N . GLY A 1 101 ? 8.86800 -1.32400 -29.15000 1.000 9.02756 143 GLY A N 1
ATOM 745 C CA . GLY A 1 101 ? 10.16200 -0.83000 -28.69900 1.000 9.67289 143 GLY A CA 1
ATOM 746 C C . GLY A 1 101 ? 10.24300 0.68100 -28.73200 1.000 8.50386 143 GLY A C 1
ATOM 747 O O . GLY A 1 101 ? 10.73500 1.31300 -27.79100 1.000 9.04637 143 GLY A O 1
ATOM 748 N N . ARG A 1 102 ? 9.74200 1.28300 -29.81400 1.000 9.15526 144 ARG A N 1
ATOM 749 C CA A ARG A 1 102 ? 9.70400 2.74000 -29.90700 0.500 8.59446 144 ARG A CA 1
ATOM 750 C CA B ARG A 1 102 ? 9.71800 2.73400 -29.89800 0.500 9.12691 144 ARG A CA 1
ATOM 751 C C . ARG A 1 102 ? 8.84900 3.33400 -28.80000 1.000 8.13789 144 ARG A C 1
ATOM 752 O O . ARG A 1 102 ? 9.19800 4.36800 -28.22000 1.000 8.84571 144 ARG A O 1
ATOM 767 N N . GLN A 1 103 ? 7.71200 2.69900 -28.50600 1.000 8.14229 145 GLN A N 1
ATOM 768 C CA . GLN A 1 103 ? 6.82200 3.21100 -27.47200 1.000 8.03367 145 GLN A CA 1
ATOM 769 C C . GLN A 1 103 ? 7.45600 3.11700 -26.09300 1.000 7.21046 145 GLN A C 1
ATOM 770 O O . GLN A 1 103 ? 7.30900 4.03500 -25.27700 1.000 7.97657 145 GLN A O 1
ATOM 776 N N . LEU A 1 104 ? 8.14700 2.00500 -25.81000 1.000 7.24728 146 LEU A N 1
ATOM 777 C CA . LEU A 1 104 ? 8.84600 1.87900 -24.53600 1.000 7.65370 146 LEU A CA 1
ATOM 778 C C . LEU A 1 104 ? 9.85800 2.99800 -24.36800 1.000 7.27886 146 LEU A C 1
ATOM 779 O O . LEU A 1 104 ? 9.95300 3.60900 -23.30200 1.000 7.68587 146 LEU A O 1
ATOM 784 N N . LEU A 1 105 ? 10.61500 3.29100 -25.42400 1.000 7.37469 147 LEU A N 1
ATOM 785 C CA . LEU A 1 105 ? 11.60000 4.36100 -25.34500 1.000 7.59847 147 LEU A CA 1
ATOM 786 C C . LEU A 1 105 ? 10.93600 5.72600 -25.23700 1.000 7.85215 147 LEU A C 1
ATOM 787 O O . LEU A 1 105 ? 11.44600 6.61000 -24.54300 1.000 8.39092 147 LEU A O 1
ATOM 792 N N . ALA A 1 106 ? 9.80300 5.92100 -25.91500 1.000 7.93043 148 ALA A N 1
ATOM 793 C CA . ALA A 1 106 ? 9.07800 7.17900 -25.77200 1.000 8.74979 148 ALA A CA 1
ATOM 794 C C . ALA A 1 106 ? 8.58800 7.36100 -24.34100 1.000 8.32382 148 ALA A C 1
ATOM 795 O O . ALA A 1 106 ? 8.61000 8.47400 -23.79900 1.000 8.84297 148 ALA A O 1
ATOM 797 N N . ALA A 1 107 ? 8.16600 6.27500 -23.69600 1.000 8.31030 149 ALA A N 1
ATOM 798 C CA . ALA A 1 107 ? 7.74400 6.36600 -22.30300 1.000 8.50586 149 ALA A CA 1
ATOM 799 C C . ALA A 1 107 ? 8.91200 6.73500 -21.40000 1.000 7.84436 149 ALA A C 1
ATOM 800 O O . ALA A 1 107 ? 8.77800 7.59100 -20.52000 1.000 8.43660 149 ALA A O 1
ATOM 802 N N . LEU A 1 108 ? 10.07800 6.12500 -21.61700 1.000 8.03638 150 LEU A N 1
ATOM 803 C CA . LEU A 1 108 ? 11.24800 6.49100 -20.82900 1.000 8.07696 150 LEU A CA 1
ATOM 804 C C . LEU A 1 108 ? 11.65400 7.93400 -21.07200 1.000 8.39677 150 LEU A C 1
ATOM 805 O O . LEU A 1 108 ? 12.00300 8.65200 -20.12600 1.000 8.81058 150 LEU A O 1
ATOM 810 N N . ASP A 1 109 ? 11.63500 8.37600 -22.33100 1.000 8.49273 151 ASP A N 1
ATOM 811 C CA . ASP A 1 109 ? 12.00900 9.75500 -22.61600 1.000 9.06906 151 ASP A CA 1
ATOM 812 C C . ASP A 1 109 ? 11.02300 10.73100 -21.99100 1.000 8.78560 151 ASP A C 1
ATOM 813 O O . ASP A 1 109 ? 11.41500 11.81800 -21.54800 1.000 9.90837 151 ASP A O 1
ATOM 818 N N . TYR A 1 110 ? 9.74600 10.35500 -21.94000 1.000 8.75970 152 TYR A N 1
ATOM 819 C CA . TYR A 1 110 ? 8.76900 11.15100 -21.20700 1.000 9.24176 152 TYR A CA 1
ATOM 820 C C . TYR A 1 110 ? 9.15300 11.26200 -19.73600 1.000 8.41748 152 TYR A C 1
ATOM 821 O O . TYR A 1 110 ? 9.09700 12.34900 -19.14800 1.000 9.29330 152 TYR A O 1
ATOM 830 N N . LEU A 1 111 ? 9.53800 10.14300 -19.11300 1.000 8.21298 153 LEU A N 1
ATOM 831 C CA . LEU A 1 111 ? 9.93500 10.20400 -17.70800 1.000 8.94629 153 LEU A CA 1
ATOM 832 C C . LEU A 1 111 ? 11.08600 11.17800 -17.50300 1.000 8.68357 153 LEU A C 1
ATOM 833 O O . LEU A 1 111 ? 11.08100 11.97300 -16.55800 1.000 9.82815 153 LEU A O 1
ATOM 838 N N . VAL A 1 112 ? 12.08400 11.12700 -18.38300 1.000 9.36620 154 VAL A N 1
ATOM 839 C CA . VAL A 1 112 ? 13.28000 11.94600 -18.23100 1.000 9.89495 154 VAL A CA 1
ATOM 840 C C . VAL A 1 112 ? 12.98600 13.41600 -18.51400 1.000 10.37365 154 VAL A C 1
ATOM 841 O O . VAL A 1 112 ? 13.50600 14.30800 -17.83100 1.000 12.47324 154 VAL A O 1
ATOM 845 N N . GLU A 1 113 ? 12.16200 13.69200 -19.52500 1.000 10.97945 155 GLU A N 1
ATOM 846 C CA . GLU A 1 113 ? 12.02500 15.02900 -20.09400 1.000 12.20732 155 GLU A CA 1
ATOM 847 C C . GLU A 1 113 ? 10.75700 15.76500 -19.70400 1.000 12.04185 155 GLU A C 1
ATOM 848 O O . GLU A 1 113 ? 10.76800 17.00200 -19.68400 1.000 13.97012 155 GLU A O 1
ATOM 854 N N . ARG A 1 114 ? 9.65700 15.06300 -19.42900 1.000 11.40624 156 ARG A N 1
ATOM 855 C CA A ARG A 1 114 ? 8.36200 15.71500 -19.32000 0.500 13.30830 156 ARG A CA 1
ATOM 856 C CA B ARG A 1 114 ? 8.34800 15.69400 -19.33500 0.500 12.51223 156 ARG A CA 1
ATOM 857 C C . ARG A 1 114 ? 7.51900 15.28400 -18.12700 1.000 13.12198 156 ARG A C 1
ATOM 858 O O . ARG A 1 114 ? 6.46400 15.88400 -17.90500 1.000 14.30946 156 ARG A O 1
ATOM 873 N N . SER A 1 115 ? 7.95500 14.30500 -17.33800 1.000 11.89689 157 SER A N 1
ATOM 874 C CA . SER A 1 115 ? 7.12600 13.83300 -16.23400 1.000 11.39751 157 SER A CA 1
ATOM 875 C C . SER A 1 115 ? 6.90500 14.92600 -15.19600 1.000 12.03795 157 SER A C 1
ATOM 876 O O . SER A 1 115 ? 7.70600 15.85400 -15.05200 1.000 13.81828 157 SER A O 1
ATOM 879 N N . ASP A 1 116 ? 5.80000 14.79300 -14.46300 1.000 12.05930 158 ASP A N 1
ATOM 880 C CA . ASP A 1 116 ? 5.51200 15.68300 -13.34900 1.000 13.16604 158 ASP A CA 1
ATOM 881 C C . ASP A 1 116 ? 6.71800 15.77600 -12.42400 1.000 12.95545 158 ASP A C 1
ATOM 882 O O . ASP A 1 116 ? 7.46100 14.80800 -12.23300 1.000 12.22320 158 ASP A O 1
ATOM 887 N N . ARG A 1 117 ? 6.89900 16.96100 -11.83700 1.000 13.95445 159 ARG A N 1
ATOM 888 C CA . ARG A 1 117 ? 8.05500 17.23700 -10.98900 1.000 13.64920 159 ARG A CA 1
ATOM 889 C C . ARG A 1 117 ? 8.21600 16.22300 -9.85500 1.000 12.34827 159 ARG A C 1
ATOM 890 O O . ARG A 1 117 ? 9.34400 15.89600 -9.46900 1.000 13.50692 159 ARG A O 1
ATOM 898 N N . LYS A 1 118 ? 7.10300 15.72700 -9.30100 1.000 13.31086 160 LYS A N 1
ATOM 899 C CA . LYS A 1 118 ? 7.19800 14.72900 -8.23600 1.000 14.68173 160 LYS A CA 1
ATOM 900 C C . LYS A 1 118 ? 7.89700 13.46300 -8.71000 1.000 12.86451 160 LYS A C 1
ATOM 901 O O . LYS A 1 118 ? 8.62000 12.81900 -7.93600 1.000 13.08777 160 LYS A O 1
ATOM 907 N N . VAL A 1 119 ? 7.68300 13.08500 -9.96600 1.000 11.24524 161 VAL A N 1
ATOM 908 C CA . VAL A 1 119 ? 8.39100 11.94700 -10.54100 1.000 10.51104 161 VAL A CA 1
ATOM 909 C C . VAL A 1 119 ? 9.81600 12.33500 -10.90100 1.000 10.64100 161 VAL A C 1
ATOM 910 O O . VAL A 1 119 ? 10.77700 11.63000 -10.57500 1.000 11.02784 161 VAL A O 1
ATOM 914 N N . ARG A 1 120 ? 9.96500 13.47300 -11.58300 1.000 11.15705 162 ARG A N 1
ATOM 915 C CA . ARG A 1 120 ? 11.26900 13.90300 -12.07200 1.000 12.52340 162 ARG A CA 1
ATOM 916 C C . ARG A 1 120 ? 12.28600 14.00100 -10.94400 1.000 12.51374 162 ARG A C 1
ATOM 917 O O . ARG A 1 120 ? 13.43800 13.59000 -11.10000 1.000 13.11979 162 ARG A O 1
ATOM 925 N N . GLU A 1 121 ? 11.88200 14.54600 -9.79700 1.000 12.58838 163 GLU A N 1
ATOM 926 C CA . GLU A 1 121 ? 12.83600 14.74600 -8.71500 1.000 13.31504 163 GLU A CA 1
ATOM 927 C C . GLU A 1 121 ? 13.25200 13.44300 -8.04900 1.000 12.80110 163 GLU A C 1
ATOM 928 O O . GLU A 1 121 ? 14.22400 13.44200 -7.28800 1.000 13.85156 163 GLU A O 1
ATOM 934 N N . ARG A 1 122 ? 12.54400 12.34800 -8.31800 1.000 11.13170 164 ARG A N 1
ATOM 935 C CA . ARG A 1 122 ? 12.85800 11.03800 -7.76900 1.000 10.95920 164 ARG A CA 1
ATOM 936 C C . ARG A 1 122 ? 13.62500 10.15900 -8.74600 1.000 10.55023 164 ARG A C 1
ATOM 937 O O . ARG A 1 122 ? 13.98200 9.03200 -8.39000 1.000 10.93289 164 ARG A O 1
ATOM 945 N N . LEU A 1 123 ? 13.89900 10.64400 -9.95300 1.000 10.00873 165 LEU A N 1
ATOM 946 C CA . LEU A 1 123 ? 14.36500 9.81600 -11.05600 1.000 9.67077 165 LEU A CA 1
ATOM 947 C C . LEU A 1 123 ? 15.84900 10.02800 -11.29800 1.000 10.45278 165 LEU A C 1
ATOM 948 O O . LEU A 1 123 ? 16.30200 11.16900 -11.44700 1.000 12.70647 165 LEU A O 1
ATOM 953 N N . ASP A 1 124 ? 16.59700 8.93200 -11.37100 1.000 10.55612 166 ASP A N 1
ATOM 954 C CA . ASP A 1 124 ? 17.94300 8.98200 -11.91300 1.000 10.65283 166 ASP A CA 1
ATOM 955 C C . ASP A 1 124 ? 17.82000 8.69300 -13.40300 1.000 10.29314 166 ASP A C 1
ATOM 956 O O . ASP A 1 124 ? 17.60800 7.53600 -13.79800 1.000 10.15231 166 ASP A O 1
ATOM 961 N N . PRO A 1 125 ? 17.94700 9.70900 -14.26300 1.000 11.01862 167 PRO A N 1
ATOM 962 C CA . PRO A 1 125 ? 17.71100 9.49600 -15.70000 1.000 11.35515 16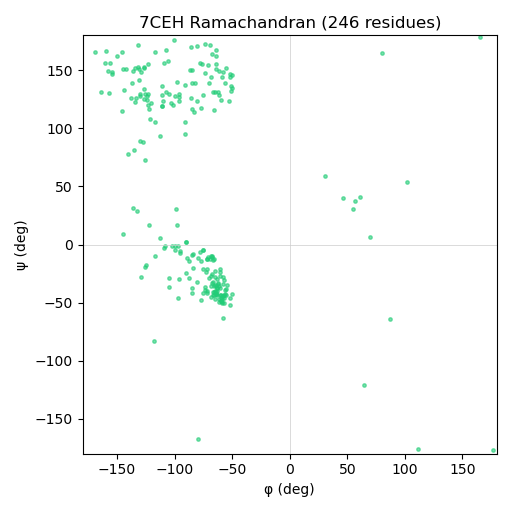7 PRO A CA 1
ATOM 963 C C . PRO A 1 125 ? 18.75600 8.62700 -16.36500 1.000 10.26671 167 PRO A C 1
ATOM 964 O O . PRO A 1 125 ? 18.56400 8.24300 -17.52700 1.000 11.38377 167 PRO A O 1
ATOM 968 N N . ASN A 1 126 ? 19.85300 8.32000 -15.67700 1.000 10.45099 168 ASN A N 1
ATOM 969 C CA . ASN A 1 126 ? 20.90800 7.49100 -16.23600 1.000 10.42886 168 ASN A CA 1
ATOM 970 C C . ASN A 1 126 ? 20.64200 6.00100 -16.08900 1.000 10.18593 168 ASN A C 1
ATOM 971 O O . ASN A 1 126 ? 21.40200 5.20600 -16.64700 1.000 12.99577 168 ASN A O 1
ATOM 976 N N . ARG A 1 127 ? 19.60400 5.59500 -15.35700 1.000 9.01085 169 ARG A N 1
ATOM 977 C CA . ARG A 1 127 ? 19.41400 4.18700 -14.98400 1.000 8.35771 169 ARG A CA 1
ATOM 978 C C . ARG A 1 127 ? 18.00600 3.74700 -15.37700 1.000 8.34412 169 ARG A C 1
ATOM 979 O O . ARG A 1 127 ? 17.07200 3.83800 -14.57600 1.000 8.41251 169 ARG A O 1
ATOM 987 N N . LEU A 1 128 ? 17.86900 3.26700 -16.61100 1.000 7.38038 170 LEU A N 1
ATOM 988 C CA . LEU A 1 128 ? 16.57200 3.00800 -17.21300 1.000 7.65734 170 LEU A CA 1
ATOM 989 C C . LEU A 1 128 ? 16.50800 1.58200 -17.73900 1.000 7.75241 170 LEU A C 1
ATOM 990 O O . LEU A 1 128 ? 17.52200 0.99400 -18.12900 1.000 8.78306 170 LEU A O 1
ATOM 995 N N . ALA A 1 129 ? 15.29600 1.03700 -17.77900 1.000 6.96437 171 ALA A N 1
ATOM 996 C CA . ALA A 1 129 ? 15.09500 -0.34400 -18.18900 1.000 6.66451 171 ALA A CA 1
ATOM 997 C C . ALA A 1 129 ? 13.77500 -0.46400 -18.92500 1.000 5.52702 171 ALA A C 1
ATOM 998 O O . ALA A 1 129 ? 12.91500 0.41800 -18.85100 1.000 6.31011 171 ALA A O 1
ATOM 1000 N N . VAL A 1 130 ? 13.61300 -1.59500 -19.60800 1.000 5.82480 172 VAL A N 1
ATOM 1001 C CA . VAL A 1 130 ? 12.39300 -1.90600 -20.34200 1.000 6.44398 172 VAL A CA 1
ATOM 1002 C C . VAL A 1 130 ? 11.92800 -3.31200 -19.99700 1.000 6.00701 172 VAL A C 1
ATOM 1003 O O . VAL A 1 130 ? 12.73200 -4.20700 -19.71500 1.000 5.88415 172 VAL A O 1
ATOM 1007 N N . MET A 1 131 ? 10.61600 -3.51200 -20.07900 1.000 5.95557 173 MET A N 1
ATOM 1008 C CA . MET A 1 131 ? 10.00000 -4.80600 -19.84900 1.000 6.06969 173 MET A CA 1
ATOM 1009 C C . MET A 1 131 ? 8.68800 -4.81400 -20.61100 1.000 5.88816 173 MET A C 1
ATOM 1010 O O . MET A 1 131 ? 8.03500 -3.77300 -20.73800 1.000 7.11428 173 MET A O 1
ATOM 1015 N N . GLY A 1 132 ? 8.29100 -5.96800 -21.12100 1.000 6.35430 174 GLY A N 1
ATOM 1016 C CA . GLY A 1 132 ? 7.01200 -5.99300 -21.79900 1.000 7.58019 174 GLY A CA 1
ATOM 1017 C C . GLY A 1 132 ? 6.57400 -7.40000 -22.10100 1.000 6.85322 174 GLY A C 1
ATOM 1018 O O . GLY A 1 132 ? 7.36900 -8.34300 -22.06200 1.000 7.29208 174 GLY A O 1
ATOM 1019 N N . HIS A 1 133 ? 5.29700 -7.52400 -22.44600 1.000 7.52168 175 HIS A N 1
ATOM 1020 C CA . HIS A 1 133 ? 4.66300 -8.81300 -22.66000 1.000 7.71506 175 HIS A CA 1
ATOM 1021 C C . HIS A 1 133 ? 4.33000 -9.00500 -24.13200 1.000 8.14640 175 HIS A C 1
ATOM 1022 O O . HIS A 1 133 ? 3.81000 -8.09000 -24.78000 1.000 9.78606 175 HIS A O 1
ATOM 1029 N N . ALA A 1 134 ? 4.61700 -10.20500 -24.65000 1.000 7.88531 176 ALA A N 1
ATOM 1030 C CA . ALA A 1 134 ? 4.19900 -10.61200 -25.99200 1.000 9.52359 176 ALA A CA 1
ATOM 1031 C C . ALA A 1 134 ? 4.87700 -9.73400 -27.03800 1.000 8.90154 176 ALA A C 1
ATOM 1032 O O . ALA A 1 134 ? 6.10600 -9.69000 -27.09800 1.000 8.30156 176 ALA A O 1
ATOM 1034 N N . MET A 1 135 ? 4.12100 -9.01900 -27.87300 1.000 10.13559 177 MET A N 1
ATOM 1035 C CA A MET A 1 135 ? 4.77200 -8.08600 -28.78600 0.500 11.98130 177 MET A CA 1
ATOM 1036 C CA B MET A 1 135 ? 4.77000 -8.08400 -28.78700 0.500 11.69999 177 MET A CA 1
ATOM 1037 C C . MET A 1 135 ? 5.53700 -7.01000 -28.02800 1.000 9.72397 177 MET A C 1
ATOM 1038 O O . MET A 1 135 ? 6.52700 -6.48200 -28.53900 1.000 10.53456 177 MET A O 1
ATOM 1047 N N . GLY A 1 136 ? 5.11100 -6.69300 -26.80300 1.000 9.72998 178 GLY A N 1
ATOM 1048 C CA . GLY A 1 136 ? 5.89100 -5.80700 -25.95300 1.000 8.93966 178 GLY A CA 1
ATOM 1049 C C . GLY A 1 136 ? 7.15200 -6.44700 -25.40800 1.000 8.23920 178 GLY A C 1
ATOM 1050 O O . GLY A 1 136 ? 8.09700 -5.73600 -25.04800 1.000 8.72186 178 GLY A O 1
ATOM 1051 N N . GLY A 1 137 ? 7.17800 -7.77900 -25.33000 1.000 7.74764 179 GLY A N 1
ATOM 1052 C CA . GLY A 1 137 ? 8.41700 -8.46800 -25.02200 1.000 7.74206 179 GLY A CA 1
ATOM 1053 C C . GLY A 1 137 ? 9.35500 -8.48600 -26.21000 1.000 7.93007 179 GLY A C 1
ATOM 1054 O O . GLY A 1 137 ? 10.55900 -8.26300 -26.06500 1.000 7.77716 179 GLY A O 1
ATOM 1055 N N . GLY A 1 138 ? 8.82100 -8.73000 -27.41100 1.000 8.29408 180 GLY A N 1
ATOM 1056 C CA . GLY A 1 138 ? 9.60600 -8.46900 -28.60300 1.000 8.96650 180 GLY A CA 1
ATOM 1057 C C . GLY A 1 138 ? 10.09600 -7.03700 -28.64400 1.000 8.09006 180 GLY A C 1
ATOM 1058 O O . GLY A 1 138 ? 11.22300 -6.77000 -29.06200 1.000 9.40386 180 GLY A O 1
ATOM 1059 N N . GLY A 1 139 ? 9.25500 -6.10000 -28.19500 1.000 8.24007 181 GLY A N 1
ATOM 1060 C CA . GLY A 1 139 ? 9.63400 -4.70000 -28.16000 1.000 8.90525 181 GLY A CA 1
ATOM 1061 C C . GLY A 1 139 ? 10.74000 -4.40100 -27.17400 1.000 7.63434 181 GLY A C 1
ATOM 1062 O O . GLY A 1 139 ? 11.53100 -3.48600 -27.39900 1.000 8.26190 181 GLY A O 1
ATOM 1063 N N . SER A 1 140 ? 10.80100 -5.14500 -26.06700 1.000 7.57416 182 SER A N 1
ATOM 1064 C CA A SER A 1 140 ? 11.88900 -4.99100 -25.10400 0.500 7.59589 182 SER A CA 1
ATOM 1065 C CA B SER A 1 140 ? 11.89500 -4.95300 -25.12400 0.500 7.31159 182 SER A CA 1
ATOM 1066 C C . SER A 1 140 ? 13.23100 -5.28100 -25.77400 1.000 6.86671 182 SER A C 1
ATOM 1067 O O . SER A 1 140 ? 14.19500 -4.51700 -25.64100 1.000 7.47137 182 SER A O 1
ATOM 1072 N N . LEU A 1 141 ? 13.29500 -6.39200 -26.51100 1.000 7.46700 183 LEU A N 1
ATOM 1073 C CA . LEU A 1 141 ? 14.48400 -6.70500 -27.30000 1.000 7.34035 183 LEU A CA 1
ATOM 1074 C C . LEU A 1 141 ? 14.79000 -5.58300 -28.28300 1.000 6.95260 183 LEU A C 1
ATOM 1075 O O . LEU A 1 141 ? 15.92400 -5.09200 -28.36000 1.000 7.90148 183 LEU A O 1
ATOM 1080 N N . GLU A 1 142 ? 13.77900 -5.16800 -29.05100 1.000 7.75026 184 GLU A N 1
ATOM 1081 C CA . GLU A 1 142 ? 13.96900 -4.11500 -30.04400 1.000 8.43028 184 GLU A CA 1
ATOM 1082 C C . GLU A 1 142 ? 14.49800 -2.84400 -29.40200 1.000 7.80043 184 GLU A C 1
ATOM 1083 O O . GLU A 1 142 ? 15.41300 -2.20400 -29.93700 1.000 9.57602 184 GLU A O 1
ATOM 1089 N N . ALA A 1 143 ? 13.94300 -2.47000 -28.24500 1.000 8.50265 185 ALA A N 1
ATOM 1090 C CA . ALA A 1 143 ? 14.35600 -1.23900 -27.57900 1.000 8.45300 185 ALA A CA 1
ATOM 1091 C C . ALA A 1 143 ? 15.83400 -1.26800 -27.21500 1.000 8.13855 185 ALA A C 1
ATOM 1092 O O . ALA A 1 143 ? 16.52100 -0.24100 -27.29800 1.000 8.82566 185 ALA A O 1
ATOM 1094 N N . THR A 1 144 ? 16.35000 -2.43200 -26.81000 1.000 8.01796 186 THR A N 1
ATOM 1095 C CA . THR A 1 144 ? 17.74600 -2.48200 -26.39500 1.000 8.08773 186 THR A CA 1
ATOM 1096 C C . THR A 1 144 ? 18.69800 -2.29800 -27.56400 1.000 8.87549 186 THR A C 1
ATOM 1097 O O . THR A 1 144 ? 19.81300 -1.80400 -27.37100 1.000 10.01331 186 THR A O 1
ATOM 1101 N N . VAL A 1 145 ? 18.29100 -2.69700 -28.77200 1.000 8.66319 187 VAL A N 1
ATOM 1102 C CA . VAL A 1 145 ? 19.11000 -2.41400 -29.94700 1.000 9.89397 187 VAL A CA 1
ATOM 1103 C C . VAL A 1 145 ? 19.02100 -0.93600 -30.31900 1.000 9.37408 187 VAL A C 1
ATOM 1104 O O . VAL A 1 145 ? 20.01200 -0.32200 -30.72900 1.000 11.79863 187 VAL A O 1
ATOM 1108 N N . MET A 1 146 ? 17.84300 -0.33300 -30.15500 1.000 9.22173 188 MET A N 1
ATOM 1109 C CA A MET A 1 146 ? 17.68800 1.08000 -30.47700 0.500 9.95959 188 MET A CA 1
ATOM 1110 C CA B MET A 1 146 ? 17.67400 1.08500 -30.46400 0.500 9.36754 188 MET A CA 1
ATOM 1111 C C . MET A 1 146 ? 18.41100 1.97500 -29.47600 1.000 8.87811 188 MET A C 1
ATOM 1112 O O . MET A 1 146 ? 18.86000 3.07100 -29.84100 1.000 10.34633 188 MET A O 1
ATOM 1121 N N . ARG A 1 147 ? 18.52100 1.54100 -28.22300 1.000 9.28114 189 ARG A N 1
ATOM 1122 C CA . ARG A 1 147 ? 19.01600 2.38100 -27.13200 1.000 8.92408 189 ARG A CA 1
ATOM 1123 C C . ARG A 1 147 ? 19.90100 1.51700 -26.25000 1.000 8.25133 189 ARG A C 1
ATOM 1124 O O . ARG A 1 147 ? 19.48400 1.05700 -25.17400 1.000 9.03370 189 ARG A O 1
ATOM 1132 N N . PRO A 1 148 ? 21.14300 1.26200 -26.67700 1.000 8.66051 190 PRO A N 1
ATOM 1133 C CA A PRO A 1 148 ? 22.01700 0.34800 -25.92500 0.500 8.91385 190 PRO A CA 1
ATOM 1134 C CA B PRO A 1 148 ? 22.01400 0.34700 -25.92500 0.500 8.93813 190 PRO A CA 1
ATOM 1135 C C . PRO A 1 148 ? 22.43500 0.85400 -24.55500 1.000 9.43709 190 PRO A C 1
ATOM 1136 O O . PRO A 1 148 ? 23.03200 0.08300 -23.79500 1.000 10.27286 190 PRO A O 1
ATOM 1143 N N . SER A 1 149 ? 22.14300 2.10000 -24.20400 1.000 9.27170 191 SER A N 1
ATOM 1144 C CA . SER A 1 149 ? 22.48300 2.58400 -22.87100 1.000 9.86461 191 SER A CA 1
ATOM 1145 C C . SER A 1 149 ? 21.51300 2.10100 -21.79600 1.000 8.95641 191 SER A C 1
ATOM 1146 O O . SER A 1 149 ? 21.74200 2.37300 -20.61100 1.000 9.78939 191 SER A O 1
ATOM 1149 N N . LEU A 1 150 ? 20.42700 1.42800 -22.17300 1.000 8.10360 192 LEU A N 1
ATOM 1150 C CA . LEU A 1 150 ? 19.51900 0.87500 -21.17800 1.000 7.65708 192 LEU A CA 1
ATOM 1151 C C . LEU A 1 150 ? 20.27600 -0.07600 -20.26100 1.000 7.75043 192 LEU A C 1
ATOM 1152 O O . LEU A 1 150 ? 21.23100 -0.73200 -20.67900 1.000 8.18217 192 LEU A O 1
ATOM 1157 N N . LYS A 1 151 ? 19.83900 -0.15000 -19.00000 1.000 7.33929 193 LYS A N 1
ATOM 1158 C CA . LYS A 1 151 ? 20.50200 -0.98100 -18.00600 1.000 7.29066 193 LYS A CA 1
ATOM 1159 C C . LYS A 1 151 ? 19.96400 -2.40200 -17.93100 1.000 7.04327 193 LYS A C 1
ATOM 1160 O O . LYS A 1 151 ? 20.68300 -3.29300 -17.47600 1.000 7.56097 193 LYS A O 1
ATOM 1166 N N . ALA A 1 152 ? 18.71700 -2.63400 -18.33200 1.000 6.72543 194 ALA A N 1
ATOM 1167 C CA . ALA A 1 152 ? 18.14000 -3.96600 -18.23100 1.000 6.91852 194 ALA A CA 1
ATOM 1168 C C . ALA A 1 152 ? 16.94900 -4.07000 -19.16400 1.000 5.85514 194 ALA A C 1
ATOM 1169 O O . ALA A 1 152 ? 16.30700 -3.07300 -19.50400 1.000 6.33767 194 ALA A O 1
ATOM 1171 N N . SER A 1 153 ? 16.64600 -5.31000 -19.54200 1.000 6.12353 195 SER A N 1
ATOM 1172 C CA . SER A 1 153 ? 15.53400 -5.63100 -20.42000 1.000 5.76235 195 SER A CA 1
ATOM 1173 C C . SER A 1 153 ? 14.92600 -6.95000 -19.97500 1.000 5.89905 195 SER A C 1
ATOM 1174 O O . SER A 1 153 ? 15.65200 -7.92600 -19.75100 1.000 6.02886 195 SER A O 1
ATOM 1177 N N . ILE A 1 154 ? 13.60000 -6.98900 -19.87200 1.000 5.51125 196 ILE A N 1
ATOM 1178 C CA . ILE A 1 154 ? 12.89000 -8.18900 -19.43600 1.000 5.75759 196 ILE A CA 1
ATOM 1179 C C . ILE A 1 154 ? 11.76200 -8.50800 -20.40900 1.000 6.01800 196 ILE A C 1
ATOM 1180 O O . ILE A 1 154 ? 10.61600 -8.04800 -20.23500 1.000 6.22822 196 ILE A O 1
ATOM 1185 N N . PRO A 1 155 ? 12.04900 -9.28800 -21.45200 1.000 5.81552 197 PRO A N 1
ATOM 1186 C CA . PRO A 1 155 ? 10.99200 -9.71700 -22.38200 1.000 6.31686 197 PRO A CA 1
ATOM 1187 C C . PRO A 1 155 ? 10.17600 -10.84600 -21.76200 1.000 6.14169 197 PRO A C 1
ATOM 1188 O O . PRO A 1 155 ? 10.70000 -11.92600 -21.48200 1.000 7.24345 197 PRO A O 1
ATOM 1192 N N . LEU A 1 156 ? 8.88100 -10.59900 -21.55600 1.000 6.15449 198 LEU A N 1
ATOM 1193 C CA . LEU A 1 156 ? 7.95100 -11.56800 -20.98100 1.000 6.96440 198 LEU A CA 1
ATOM 1194 C C . LEU A 1 156 ? 7.16600 -12.22100 -22.10800 1.000 6.57774 198 LEU A C 1
ATOM 1195 O O . LEU A 1 156 ? 6.56800 -11.51700 -22.92600 1.000 7.48256 198 LEU A O 1
ATOM 1200 N N . THR A 1 157 ? 7.15300 -13.56200 -22.13200 1.000 6.73991 199 THR A N 1
ATOM 1201 C CA . THR A 1 157 ? 6.57500 -14.38100 -23.20700 1.000 7.31234 199 THR A CA 1
ATOM 1202 C C . THR A 1 157 ? 6.68300 -13.66200 -24.55100 1.000 7.25328 199 THR A C 1
ATOM 1203 O O . THR A 1 157 ? 5.67600 -13.38100 -25.21800 1.000 7.85498 199 THR A O 1
ATOM 1207 N N . PRO A 1 158 ? 7.90100 -13.34400 -24.97000 1.000 6.38335 200 PRO A N 1
ATOM 1208 C CA . PRO A 1 158 ? 8.08100 -12.41700 -26.08200 1.000 6.92554 200 PRO A CA 1
ATOM 1209 C C . PRO A 1 158 ? 7.72800 -13.03600 -27.42300 1.000 6.37327 200 PRO A C 1
ATOM 1210 O O . PRO A 1 158 ? 7.95200 -14.22400 -27.67200 1.000 7.14314 200 PRO A O 1
ATOM 1214 N N . TRP A 1 159 ? 7.22800 -12.18300 -28.31100 1.000 7.36997 201 TRP A N 1
ATOM 1215 C CA . TRP A 1 159 ? 6.90200 -12.54400 -29.68200 1.000 7.88260 201 TRP A CA 1
ATOM 1216 C C . TRP A 1 159 ? 7.68900 -11.62300 -30.59700 1.000 7.61833 201 TRP A C 1
ATOM 1217 O O . TRP A 1 159 ? 7.66000 -10.40300 -30.41700 1.000 8.08027 201 TRP A O 1
ATOM 1228 N N . ASN A 1 160 ? 8.38900 -12.20500 -31.57000 1.000 7.82281 202 ASN A N 1
ATOM 1229 C CA . ASN A 1 160 ? 9.11100 -11.41500 -32.56000 1.000 8.52279 202 ASN A CA 1
ATOM 1230 C C . ASN A 1 160 ? 9.45800 -12.32300 -33.72800 1.000 9.15773 202 ASN A C 1
ATOM 1231 O O . ASN A 1 160 ? 9.96200 -13.42600 -33.52000 1.000 9.01009 202 ASN A O 1
ATOM 1236 N N . LEU A 1 161 ? 9.17700 -11.86400 -34.95000 1.000 9.47257 203 LEU A N 1
ATOM 1237 C CA . LEU A 1 161 ? 9.58600 -12.61800 -36.13200 1.000 9.40382 203 LEU A CA 1
ATOM 1238 C C . LEU A 1 161 ? 11.09800 -12.64100 -36.28800 1.000 9.80693 203 LEU A C 1
ATOM 1239 O O . LEU A 1 161 ? 11.63800 -13.55900 -36.91600 1.000 10.99039 203 LEU A O 1
ATOM 1244 N N . ASP A 1 162 ? 11.78700 -11.64500 -35.74100 1.000 9.33846 204 ASP A N 1
ATOM 1245 C CA . ASP A 1 162 ? 13.23900 -11.57700 -35.80100 1.000 9.16958 204 ASP A CA 1
ATOM 1246 C C . ASP A 1 162 ? 13.79800 -12.41000 -34.65500 1.000 8.64430 204 ASP A C 1
ATOM 1247 O O . ASP A 1 162 ? 13.57600 -12.08900 -33.48200 1.000 8.76609 204 ASP A O 1
ATOM 1252 N N . LYS A 1 163 ? 14.51900 -13.47500 -34.99000 1.000 8.80615 205 LYS A N 1
ATOM 1253 C CA . LYS A 1 163 ? 15.02300 -14.40800 -33.99500 1.000 8.52528 205 LYS A CA 1
ATOM 1254 C C . LYS A 1 163 ? 16.44800 -14.11600 -33.54800 1.000 8.89501 205 LYS A C 1
ATOM 1255 O O . LYS A 1 163 ? 16.92900 -14.78200 -32.62500 1.000 10.59385 205 LYS A O 1
ATOM 1261 N N . THR A 1 164 ? 17.13200 -13.14700 -34.15500 1.000 8.85195 206 THR A N 1
ATOM 1262 C CA . THR A 1 164 ? 18.56200 -12.94800 -33.93900 1.000 8.43382 206 THR A CA 1
ATOM 1263 C C . THR A 1 164 ? 18.80100 -11.67200 -33.14400 1.000 8.56447 206 THR A C 1
ATOM 1264 O O . THR A 1 164 ? 18.40900 -10.57600 -33.56300 1.000 9.43913 206 THR A O 1
ATOM 1268 N N . TRP A 1 165 ? 19.48000 -11.81900 -32.01300 1.000 8.49782 207 TRP A N 1
ATOM 1269 C CA . TRP A 1 165 ? 19.67800 -10.74300 -31.05300 1.000 8.17129 207 TRP A CA 1
ATOM 1270 C C . TRP A 1 165 ? 21.13500 -10.66100 -30.62200 1.000 8.67895 207 TRP A C 1
ATOM 1271 O O . TRP A 1 165 ? 21.44800 -10.21100 -29.51400 1.000 8.84295 207 TRP A O 1
ATOM 1282 N N . GLY A 1 166 ? 22.04400 -11.07200 -31.51000 1.000 10.14275 208 GLY A N 1
ATOM 1283 C CA . GLY A 1 166 ? 23.45800 -11.09000 -31.19300 1.000 12.43875 208 GLY A CA 1
ATOM 1284 C C . GLY A 1 166 ? 24.07100 -9.72700 -30.96500 1.000 13.83037 208 GLY A C 1
ATOM 1285 O O . GLY A 1 166 ? 25.19500 -9.65600 -30.45200 1.000 16.11025 208 GLY A O 1
ATOM 1286 N N . GLN A 1 167 ? 23.37500 -8.65400 -31.31400 1.000 12.39710 209 GLN A N 1
ATOM 1287 C CA A GLN A 1 167 ? 23.88800 -7.30200 -31.13900 0.500 15.44398 209 GLN A CA 1
ATOM 1288 C CA B GLN A 1 167 ? 23.91000 -7.31300 -31.12700 0.500 13.79326 209 GLN A CA 1
ATOM 1289 C C . GLN A 1 167 ? 23.48400 -6.67400 -29.80800 1.000 13.30040 209 GLN A C 1
ATOM 1290 O O . GLN A 1 167 ? 23.94000 -5.56800 -29.50200 1.000 16.07813 209 GLN A O 1
ATOM 1301 N N . VAL A 1 168 ? 22.64800 -7.34500 -29.01100 1.000 10.11467 210 VAL A N 1
ATOM 1302 C CA . VAL A 1 168 ? 22.15800 -6.77200 -27.75700 1.000 9.82175 210 VAL A CA 1
ATOM 1303 C C . VAL A 1 168 ? 23.30700 -6.61500 -26.76700 1.000 9.81230 210 VAL A C 1
ATOM 1304 O O . VAL A 1 168 ? 24.08400 -7.55200 -26.54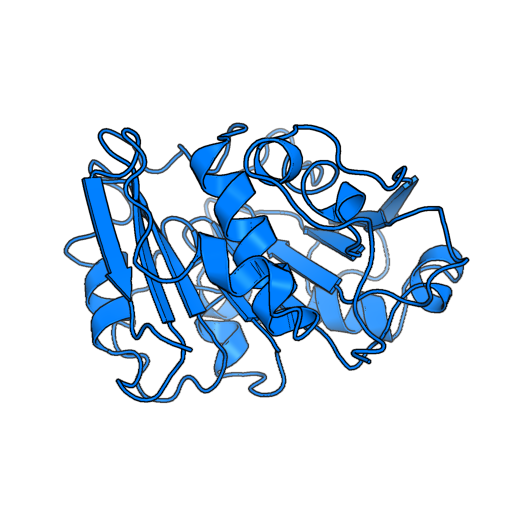400 1.000 11.85760 210 VAL A O 1
ATOM 1308 N N . GLN A 1 169 ? 23.40600 -5.42500 -26.16300 1.000 9.91895 211 GLN A N 1
ATOM 1309 C CA . GLN A 1 169 ? 24.42800 -5.07400 -25.17800 1.000 12.28324 211 GLN A CA 1
ATOM 1310 C C . GLN A 1 169 ? 23.84800 -4.86200 -23.78200 1.000 10.12642 211 GLN A C 1
ATOM 1311 O O . GLN A 1 169 ? 24.58100 -4.44900 -22.87500 1.000 11.76177 211 GLN A O 1
ATOM 1317 N N . VAL A 1 170 ? 22.56200 -5.11700 -23.59400 1.000 7.76967 212 VAL A N 1
ATOM 1318 C CA . VAL A 1 170 ? 21.82600 -4.78000 -22.37900 1.000 7.77342 212 VAL A CA 1
ATOM 1319 C C . VAL A 1 170 ? 21.48400 -6.08300 -21.66500 1.000 6.69739 212 VAL A C 1
ATOM 1320 O O . VAL A 1 170 ? 20.91400 -6.98200 -22.29100 1.000 6.93947 212 VAL A O 1
ATOM 1324 N N . PRO A 1 171 ? 21.79400 -6.22600 -20.36900 1.000 7.03611 213 PRO A N 1
ATOM 1325 C CA . PRO A 1 171 ? 21.43900 -7.46000 -19.65000 1.000 7.36508 213 PRO A CA 1
ATOM 1326 C C . PRO A 1 171 ? 19.96700 -7.80900 -19.79500 1.000 6.46980 213 PRO A C 1
ATOM 1327 O O . PRO A 1 171 ? 19.08900 -6.99600 -19.47900 1.000 6.73211 213 PRO A O 1
ATOM 1331 N N . THR A 1 172 ? 19.69900 -9.01400 -20.28900 1.000 5.76611 214 THR A N 1
ATOM 1332 C CA . THR A 1 172 ? 18.37000 -9.40000 -20.74300 1.000 5.84595 214 THR A CA 1
ATOM 1333 C C . THR A 1 172 ? 17.91600 -10.67900 -20.05900 1.000 5.70628 214 THR A C 1
ATOM 1334 O O . THR A 1 172 ? 18.62800 -11.68800 -20.08300 1.000 6.28914 214 THR A O 1
ATOM 1338 N N . PHE A 1 173 ? 16.71100 -10.64400 -19.49300 1.000 5.74711 215 PHE A N 1
ATOM 1339 C CA . PHE A 1 173 ? 16.10700 -11.76000 -18.77400 1.000 5.77778 215 PHE A CA 1
ATOM 1340 C C . PHE A 1 173 ? 14.79400 -12.07900 -19.47200 1.000 5.13169 215 PHE A C 1
ATOM 1341 O O . PHE A 1 173 ? 13.83500 -11.30300 -19.38300 1.000 6.06766 215 PHE A O 1
ATOM 1349 N N . ILE A 1 174 ? 14.76000 -13.19700 -20.18200 1.000 5.47762 216 ILE A N 1
ATOM 1350 C CA . ILE A 1 174 ? 13.58100 -13.62100 -20.92500 1.000 6.03122 216 ILE A CA 1
ATOM 1351 C C . ILE A 1 174 ? 12.79800 -14.60100 -20.07000 1.000 5.83907 216 ILE A C 1
ATOM 1352 O O . ILE A 1 174 ? 13.36100 -15.57300 -19.55000 1.000 6.21523 216 ILE A O 1
ATOM 1357 N N . ILE A 1 175 ? 11.49900 -14.35900 -19.92700 1.000 5.79874 217 ILE A N 1
ATOM 1358 C CA . ILE A 1 175 ? 10.60900 -15.25900 -19.20800 1.000 6.16841 217 ILE A CA 1
ATOM 1359 C C . ILE A 1 175 ? 9.68000 -15.89400 -20.22400 1.000 6.48049 217 ILE A C 1
ATOM 1360 O O . ILE A 1 175 ? 8.93800 -15.19400 -20.92200 1.000 8.21162 217 ILE A O 1
ATOM 1365 N N . GLY A 1 176 ? 9.74300 -17.21200 -20.33100 1.000 6.51556 218 GLY A N 1
ATOM 1366 C CA . GLY A 1 176 ? 8.87500 -17.95000 -21.22200 1.000 6.86095 218 GLY A CA 1
ATOM 1367 C C . GLY A 1 176 ? 7.79400 -18.69000 -20.46500 1.000 7.10644 218 GLY A C 1
ATOM 1368 O O . GLY A 1 176 ? 7.92300 -18.96600 -19.26700 1.000 7.95427 218 GLY A O 1
ATOM 1369 N N . ALA A 1 177 ? 6.71100 -19.00600 -21.16000 1.000 7.38428 219 ALA A N 1
ATOM 1370 C CA . ALA A 1 177 ? 5.62500 -19.80800 -20.61800 1.000 7.80851 219 ALA A CA 1
ATOM 1371 C C . ALA A 1 177 ? 5.64800 -21.15200 -21.33300 1.000 7.86965 219 ALA A C 1
ATOM 1372 O O . ALA A 1 177 ? 5.50700 -21.20900 -22.55800 1.000 8.58369 219 ALA A O 1
ATOM 1374 N N . GLU A 1 178 ? 5.84000 -22.22700 -20.57200 1.000 8.60135 220 GLU A N 1
ATOM 1375 C CA . GLU A 1 178 ? 6.12300 -23.53200 -21.16800 1.000 9.38315 220 GLU A CA 1
ATOM 1376 C C . GLU A 1 178 ? 5.10700 -23.91700 -22.23500 1.000 9.87242 220 GLU A C 1
ATOM 1377 O O . GLU A 1 178 ? 5.46900 -24.40400 -23.31300 1.000 10.66581 220 GLU A O 1
ATOM 1383 N N . LEU A 1 179 ? 3.82600 -23.73400 -21.94200 1.000 9.56781 221 LEU A N 1
ATOM 1384 C CA . LEU A 1 179 ? 2.76400 -24.20900 -22.81900 1.000 11.18065 221 LEU A CA 1
ATOM 1385 C C . LEU A 1 179 ? 2.23000 -23.11400 -23.73300 1.000 11.71689 221 LEU A C 1
ATOM 1386 O O . LEU A 1 179 ? 1.15200 -23.27400 -24.31700 1.000 15.16680 221 LEU A O 1
ATOM 1391 N N . ASP A 1 180 ? 2.97700 -22.02000 -23.88700 1.000 9.58860 222 ASP A N 1
ATOM 1392 C CA . ASP A 1 180 ? 2.56600 -20.89700 -24.72200 1.000 10.43989 222 ASP A CA 1
ATOM 1393 C C . ASP A 1 180 ? 2.36000 -21.36000 -26.16200 1.000 10.52132 222 ASP A C 1
ATOM 1394 O O . ASP A 1 180 ? 3.26400 -21.93700 -26.77100 1.000 11.45367 222 ASP A O 1
ATOM 1399 N N . THR A 1 181 ? 1.16600 -21.10500 -26.70300 1.000 11.41671 223 THR A N 1
ATOM 1400 C CA . THR A 1 181 ? 0.85400 -21.42100 -28.09200 1.000 13.50905 223 THR A CA 1
ATOM 1401 C C . THR A 1 181 ? 0.74500 -20.18400 -28.97000 1.000 11.98820 223 THR A C 1
ATOM 1402 O O . THR A 1 181 ? 0.49200 -20.31500 -30.17300 1.000 15.48123 223 THR A O 1
ATOM 1406 N N . ILE A 1 182 ? 0.91600 -18.99700 -28.40400 1.000 10.86118 224 ILE A N 1
ATOM 1407 C CA . ILE A 1 182 ? 0.86500 -17.75000 -29.14800 1.000 11.06512 224 ILE A CA 1
ATOM 1408 C C . ILE A 1 182 ? 2.26200 -17.28000 -29.51500 1.000 10.76799 224 ILE A C 1
ATOM 1409 O O . ILE A 1 182 ? 2.52000 -16.88600 -30.65400 1.000 12.02276 224 ILE A O 1
ATOM 1414 N N . ALA A 1 183 ? 3.17500 -17.32600 -28.54600 1.000 10.02598 225 ALA A N 1
ATOM 1415 C CA . ALA A 1 183 ? 4.59600 -17.07400 -28.75300 1.000 10.78107 225 ALA A CA 1
ATOM 1416 C C . ALA A 1 183 ? 5.33400 -18.29200 -28.20800 1.000 9.64644 225 ALA A C 1
ATOM 1417 O O . ALA A 1 183 ? 5.94200 -18.23300 -27.13200 1.000 9.17296 225 ALA A O 1
ATOM 1419 N N . PRO A 1 184 ? 5.26700 -19.42600 -28.90800 1.000 10.15992 226 PRO A N 1
ATOM 1420 C CA . PRO A 1 184 ? 5.84500 -20.65500 -28.35000 1.000 10.37139 226 PRO A CA 1
ATOM 1421 C C . PRO A 1 184 ? 7.31500 -20.48000 -28.01000 1.000 8.60214 226 PRO A C 1
ATOM 1422 O O . PRO A 1 184 ? 8.07800 -19.87100 -28.75900 1.000 8.82679 226 PRO A O 1
ATOM 1426 N N . VAL A 1 185 ? 7.71000 -21.03400 -26.86500 1.000 8.24619 227 VAL A N 1
ATOM 1427 C CA . VAL A 1 185 ? 9.08800 -20.85300 -26.41400 1.000 8.25776 227 VAL A CA 1
ATOM 1428 C C . VAL A 1 185 ? 10.07100 -21.51700 -27.36800 1.000 8.51150 227 VAL A C 1
ATOM 1429 O O . VAL A 1 185 ? 11.21500 -21.07200 -27.49000 1.000 8.78660 227 VAL A O 1
ATOM 1433 N N . SER A 1 186 ? 9.65100 -22.57600 -28.06700 1.000 8.62882 228 SER A N 1
ATOM 1434 C CA . SER A 1 186 ? 10.58500 -23.26800 -28.95300 1.000 9.60925 228 SER A CA 1
ATOM 1435 C C . SER A 1 186 ? 10.98200 -22.41600 -30.14800 1.000 8.97663 228 SER A C 1
ATOM 1436 O O . SER A 1 186 ? 12.06800 -22.60200 -30.70700 1.000 9.77529 228 SER A O 1
ATOM 1439 N N . THR A 1 187 ? 10.12500 -21.49300 -30.56200 1.000 8.99512 229 THR A N 1
ATOM 1440 C CA . THR A 1 187 ? 10.37500 -20.69800 -31.75300 1.000 8.74659 229 THR A CA 1
ATOM 1441 C C . THR A 1 187 ? 10.51700 -19.20300 -31.49700 1.000 7.86816 229 THR A C 1
ATOM 1442 O O . THR A 1 187 ? 10.91300 -18.48000 -32.41700 1.000 8.84815 229 THR A O 1
ATOM 1446 N N . HIS A 1 188 ? 10.20500 -18.72300 -30.28900 1.000 7.89583 230 HIS A N 1
ATOM 1447 C CA . HIS A 1 188 ? 10.39200 -17.32000 -29.93000 1.000 7.37805 230 HIS A CA 1
ATOM 1448 C C . HIS A 1 188 ? 11.39000 -17.21900 -28.78100 1.000 7.20491 230 HIS A C 1
ATOM 1449 O O . HIS A 1 188 ? 12.58300 -17.03600 -29.03000 1.000 7.21809 230 HIS A O 1
ATOM 1456 N N . ALA A 1 189 ? 10.93300 -17.40300 -27.53800 1.000 6.86657 231 ALA A N 1
ATOM 1457 C CA . ALA A 1 189 ? 11.77200 -17.12300 -26.37100 1.000 7.21494 231 ALA A CA 1
ATOM 1458 C C . ALA A 1 189 ? 13.13800 -17.80400 -26.43000 1.000 7.31557 231 ALA A C 1
ATOM 1459 O O . ALA A 1 189 ? 14.16500 -17.15600 -26.19900 1.000 7.17908 231 ALA A O 1
ATOM 1461 N N . LYS A 1 190 ? 13.17200 -19.12300 -26.66300 1.000 6.93838 232 LYS A N 1
ATOM 1462 C CA . LYS A 1 190 ? 14.46000 -19.81100 -26.60400 1.000 7.91488 232 LYS A CA 1
ATOM 1463 C C . LYS A 1 190 ? 15.38200 -19.41500 -27.74400 1.000 7.60287 232 LYS A C 1
ATOM 1464 O O . LYS A 1 190 ? 16.56400 -19.14200 -27.48400 1.000 8.20991 232 LYS A O 1
ATOM 1470 N N . PRO A 1 191 ? 14.92800 -19.34100 -28.99900 1.000 7.66084 233 PRO A N 1
ATOM 1471 C CA . PRO A 1 191 ? 15.82100 -18.81400 -30.03700 1.000 8.24237 233 PRO A CA 1
ATOM 1472 C C . PRO A 1 191 ? 16.33900 -17.42500 -29.720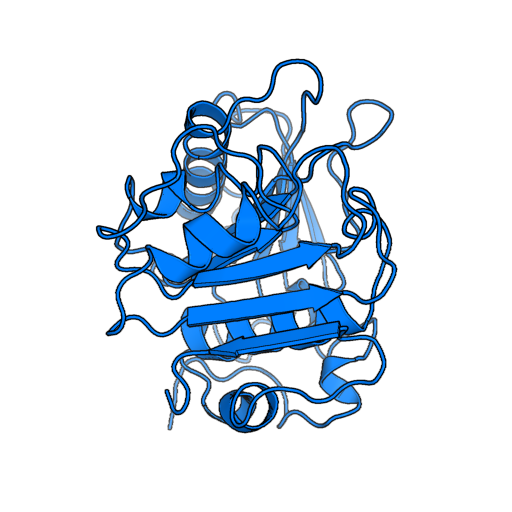00 1.000 7.76671 233 PRO A C 1
ATOM 1473 O O . PRO A 1 191 ? 17.51900 -17.15200 -29.97600 1.000 8.05606 233 PRO A O 1
ATOM 1477 N N . PHE A 1 192 ? 15.50500 -16.53700 -29.15500 1.000 7.65682 234 PHE A N 1
ATOM 1478 C CA . PHE A 1 192 ? 16.01500 -15.21900 -28.77800 1.000 7.68709 234 PHE A CA 1
ATOM 1479 C C . PHE A 1 192 ? 17.12000 -15.36100 -27.74600 1.000 7.53439 234 PHE A C 1
ATOM 1480 O O . PHE A 1 192 ? 18.18900 -14.74800 -27.86400 1.000 8.22873 234 PHE A O 1
ATOM 1488 N N . TYR A 1 193 ? 16.85000 -16.13500 -26.69200 1.000 7.11795 235 TYR A N 1
ATOM 1489 C CA . TYR A 1 193 ? 17.82600 -16.30200 -25.63000 1.000 7.45467 235 TYR A CA 1
ATOM 1490 C C . TYR A 1 193 ? 19.14400 -16.84200 -26.17100 1.000 7.37994 235 TYR A C 1
ATOM 1491 O O . TYR A 1 193 ? 20.22000 -16.34100 -25.82500 1.000 8.42969 235 TYR A O 1
ATOM 1500 N N . GLU A 1 194 ? 19.07900 -17.86600 -27.01800 1.000 7.27187 236 GLU A N 1
ATOM 1501 C CA . GLU A 1 194 ? 20.30900 -18.48500 -27.49400 1.000 8.83082 236 GLU A CA 1
ATOM 1502 C C . GLU A 1 194 ? 21.06500 -17.60800 -28.48100 1.000 8.38074 236 GLU A C 1
ATOM 1503 O O . GLU A 1 194 ? 22.27400 -17.80000 -28.65100 1.000 10.83854 236 GLU A O 1
ATOM 1509 N N . SER A 1 195 ? 20.40300 -16.65300 -29.12700 1.000 7.81155 237 SER A N 1
ATOM 1510 C CA . SER A 1 195 ? 21.11800 -15.75800 -30.02400 1.000 8.18753 237 SER A CA 1
ATOM 1511 C C . SER A 1 195 ? 21.69100 -14.53600 -29.32200 1.000 9.04750 237 SER A C 1
ATOM 1512 O O . SER A 1 195 ? 22.52900 -13.84500 -29.91000 1.000 10.63686 237 SER A O 1
ATOM 1515 N N . LEU A 1 196 ? 21.27000 -14.24400 -28.09300 1.000 9.02876 238 LEU A N 1
ATOM 1516 C CA . LEU A 1 196 ? 21.93800 -13.20600 -27.32400 1.000 9.20720 238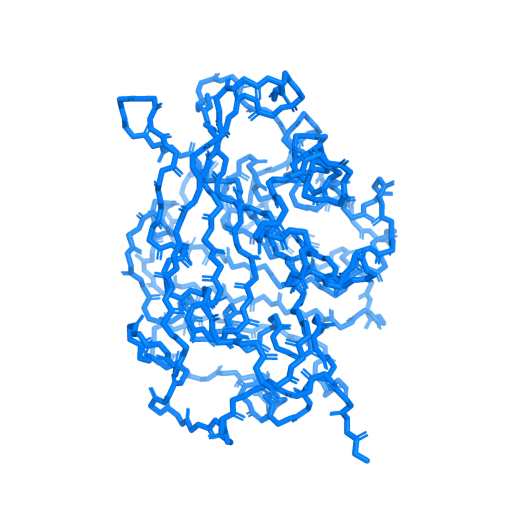 LEU A CA 1
ATOM 1517 C C . LEU A 1 196 ? 23.39700 -13.60300 -27.11000 1.000 9.01643 238 LEU A C 1
ATOM 1518 O O . LEU A 1 196 ? 23.71300 -14.79100 -27.03400 1.000 10.37755 238 LEU A O 1
ATOM 1523 N N . PRO A 1 197 ? 24.30600 -12.63400 -27.01000 1.000 10.34822 239 PRO A N 1
ATOM 1524 C CA . PRO A 1 197 ? 25.72800 -12.97700 -26.86300 1.000 11.29663 239 PRO A CA 1
ATOM 1525 C C . PRO A 1 197 ? 26.00700 -13.82300 -25.62800 1.000 12.03448 239 PRO A C 1
ATOM 1526 O O . PRO A 1 197 ? 25.39700 -13.64500 -24.57000 1.000 12.29690 239 PRO A O 1
ATOM 1530 N N . SER A 1 198 ? 26.96800 -14.74400 -25.77300 1.000 14.06224 240 SER A N 1
ATOM 1531 C CA . SER A 1 198 ? 27.44300 -15.54200 -24.64700 1.000 15.75522 240 SER A CA 1
ATOM 1532 C C . SER A 1 198 ? 28.13600 -14.70400 -23.58700 1.000 14.35174 240 SER A C 1
ATOM 1533 O O . SER A 1 198 ? 28.22700 -15.13800 -22.43500 1.000 16.58846 240 SER A O 1
ATOM 1536 N N . SER A 1 199 ? 28.63500 -13.53000 -23.95300 1.000 14.11008 241 SER A N 1
ATOM 1537 C CA . SER A 1 199 ? 29.28700 -12.63900 -23.00600 1.000 15.42510 241 SER A CA 1
ATOM 1538 C C . SER A 1 199 ? 28.30400 -11.75700 -22.25100 1.000 13.43970 241 SER A C 1
ATOM 1539 O O . SER A 1 199 ? 28.71100 -11.07000 -21.31100 1.000 15.76449 241 SER A O 1
ATOM 1542 N N . LEU A 1 200 ? 27.04100 -11.74600 -22.64100 1.000 10.57528 242 LEU A N 1
ATOM 1543 C CA . LEU A 1 200 ? 26.06500 -10.86100 -22.02400 1.000 10.04366 242 LEU A CA 1
ATOM 1544 C C . LEU A 1 200 ? 25.54500 -11.48900 -20.73500 1.000 8.40375 242 LEU A C 1
ATOM 1545 O O . LEU A 1 200 ? 25.28900 -12.69000 -20.70200 1.000 8.75951 242 LEU A O 1
ATOM 1550 N N . PRO A 1 201 ? 25.36200 -10.71000 -19.66900 1.000 8.96462 243 PRO A N 1
ATOM 1551 C CA . PRO A 1 201 ? 24.60200 -11.22600 -18.52200 1.000 8.70025 243 PRO A CA 1
ATOM 1552 C C . PRO A 1 201 ? 23.16400 -11.43700 -18.96800 1.000 7.56302 243 PRO A C 1
ATOM 1553 O O . PRO A 1 201 ? 22.48200 -10.48900 -19.36200 1.000 8.03681 243 PRO A O 1
ATOM 1557 N N . LYS A 1 202 ? 22.72500 -12.69000 -18.96100 1.000 7.12000 244 LYS A N 1
ATOM 1558 C CA . LYS A 1 202 ? 21.41700 -13.00700 -19.50200 1.000 6.43151 244 LYS A CA 1
ATOM 1559 C C . LYS A 1 202 ? 20.86000 -14.20700 -18.76200 1.000 6.15003 244 LYS A C 1
ATOM 1560 O O . LYS A 1 202 ? 21.59000 -14.96300 -18.11200 1.000 6.84001 244 LYS A O 1
ATOM 1566 N N . ALA A 1 203 ? 19.55000 -14.38400 -18.88500 1.000 6.28900 245 ALA A N 1
ATOM 1567 C CA . ALA A 1 203 ? 18.88500 -15.51300 -18.26600 1.000 6.34519 245 ALA A CA 1
ATOM 1568 C C . ALA A 1 203 ? 17.60200 -15.79300 -19.02300 1.000 5.97471 245 ALA A C 1
ATOM 1569 O O . ALA A 1 203 ? 17.04100 -14.91500 -19.68700 1.000 6.22301 245 ALA A O 1
ATOM 1571 N N . TYR A 1 204 ? 17.16400 -17.04000 -18.91200 1.000 6.46925 246 TYR A N 1
ATOM 1572 C CA . TYR A 1 204 ? 15.90800 -17.52200 -19.46100 1.000 6.57524 246 TYR A CA 1
ATOM 1573 C C . TYR A 1 204 ? 15.22900 -18.32100 -18.36500 1.000 5.99109 246 TYR A C 1
ATOM 1574 O O . TYR A 1 204 ? 15.83100 -19.24800 -17.80800 1.000 7.16438 246 TYR A O 1
ATOM 1583 N N . MET A 1 205 ? 13.98800 -17.97000 -18.05300 1.000 5.88754 247 MET A N 1
ATOM 1584 C CA . MET A 1 205 ? 13.20100 -18.68200 -17.05600 1.000 6.59618 247 MET A CA 1
ATOM 1585 C C . MET A 1 205 ? 11.91500 -19.14600 -17.71700 1.000 6.81813 247 MET A C 1
ATOM 1586 O O . MET A 1 205 ? 11.13400 -18.32200 -18.20300 1.000 6.54528 247 MET A O 1
ATOM 1591 N N . GLU A 1 206 ? 11.68800 -20.45200 -17.72700 1.000 6.84915 248 GLU A N 1
ATOM 1592 C CA . GLU A 1 206 ? 10.47800 -21.01700 -18.30400 1.000 7.70588 248 GLU A CA 1
ATOM 1593 C C . GLU A 1 206 ? 9.52800 -21.41700 -17.18200 1.000 7.60652 248 GLU A C 1
ATOM 1594 O O . GLU A 1 206 ? 9.88400 -22.23100 -16.32400 1.000 8.61920 248 GLU A O 1
ATOM 1600 N N . LEU A 1 207 ? 8.32600 -20.84900 -17.19300 1.000 7.68046 249 LEU A N 1
ATOM 1601 C CA . LEU A 1 207 ? 7.33400 -21.13500 -16.16300 1.000 8.26942 249 LEU A CA 1
ATOM 1602 C C . LEU A 1 207 ? 6.62100 -22.44800 -16.46300 1.000 7.55282 249 LEU A C 1
ATOM 1603 O O . LEU A 1 207 ? 6.01700 -22.61100 -17.52700 1.000 8.47636 249 LEU A O 1
ATOM 1608 N N . ASP A 1 208 ? 6.68300 -23.36900 -15.50700 1.000 7.96657 250 ASP A N 1
ATOM 1609 C CA . ASP A 1 208 ? 6.08900 -24.68900 -15.64800 1.000 9.16599 250 ASP A CA 1
ATOM 1610 C C . ASP A 1 208 ? 4.58300 -24.57300 -15.83700 1.000 9.13905 250 ASP A C 1
ATOM 1611 O O . ASP A 1 208 ? 3.89500 -23.90000 -15.06200 1.000 10.11858 250 ASP A O 1
ATOM 1616 N N . GLY A 1 209 ? 4.07800 -25.22500 -16.88000 1.000 9.48619 251 GLY A N 1
ATOM 1617 C CA . GLY A 1 209 ? 2.65700 -25.33300 -17.11800 1.000 11.13613 251 GLY A CA 1
ATOM 1618 C C . GLY A 1 209 ? 1.96500 -24.05700 -17.52700 1.000 10.65132 251 GLY A C 1
ATOM 1619 O O . GLY A 1 209 ? 0.73800 -24.05500 -17.64500 1.000 12.52141 251 GLY A O 1
ATOM 1620 N N . ALA A 1 210 ? 2.70000 -22.97300 -17.76200 1.000 9.47505 252 ALA A N 1
ATOM 1621 C CA . ALA A 1 210 ? 2.08200 -21.67000 -17.95500 1.000 9.31234 252 ALA A CA 1
ATOM 1622 C C . ALA A 1 210 ? 1.69100 -21.45000 -19.40700 1.000 9.24715 252 ALA A C 1
ATOM 1623 O O . ALA A 1 210 ? 2.32900 -21.96200 -20.33000 1.000 10.20752 252 ALA A O 1
ATOM 1625 N N . THR A 1 211 ? 0.63900 -20.66300 -19.59600 1.000 9.92287 253 THR A N 1
ATOM 1626 C CA . THR A 1 211 ? 0.18200 -20.23400 -20.90500 1.000 11.32035 253 THR A CA 1
ATOM 1627 C C . THR A 1 211 ? 0.66500 -18.81200 -21.18100 1.000 9.06708 253 THR A C 1
ATOM 1628 O O . THR A 1 211 ? 1.23200 -18.13600 -20.32200 1.000 9.27476 253 THR A O 1
ATOM 1632 N N . HIS A 1 212 ? 0.37300 -18.33900 -22.39100 1.000 9.40474 254 HIS A N 1
ATOM 1633 C CA . HIS A 1 212 ? 0.83600 -17.03300 -22.84500 1.000 8.70811 254 HIS A CA 1
ATOM 1634 C C . HIS A 1 212 ? 0.39700 -15.90200 -21.92600 1.000 9.05605 254 HIS A C 1
ATOM 1635 O O . HIS A 1 212 ? 1.09700 -14.89000 -21.81500 1.000 9.89512 254 HIS A O 1
ATOM 1642 N N . PHE A 1 213 ? -0.75600 -16.03600 -21.27700 1.000 9.99209 255 PHE A N 1
ATOM 1643 C CA . PHE A 1 213 ? -1.30100 -14.94000 -20.49000 1.000 11.39749 255 PHE A CA 1
ATOM 1644 C C . PHE A 1 213 ? -0.83800 -14.95000 -19.04600 1.000 10.34281 255 PHE A C 1
ATOM 1645 O O . PHE A 1 213 ? -1.23700 -14.06800 -18.27700 1.000 11.42781 255 PHE A O 1
ATOM 1653 N N . ALA A 1 214 ? 0.01400 -15.89800 -18.66800 1.000 9.31221 256 ALA A N 1
ATOM 1654 C CA . ALA A 1 214 ? 0.52300 -15.93700 -17.30100 1.000 9.64093 256 ALA A CA 1
ATOM 1655 C C . ALA A 1 214 ? 1.08200 -14.60800 -16.80500 1.000 8.52308 256 ALA A C 1
ATOM 1656 O O . ALA A 1 214 ? 0.80700 -14.25700 -15.64500 1.000 9.60333 256 ALA A O 1
ATOM 1658 N N . PRO A 1 215 ? 1.84800 -13.83400 -17.58700 1.000 8.64361 257 PRO A N 1
ATOM 1659 C CA . PRO A 1 215 ? 2.37200 -12.56500 -17.05300 1.000 8.41241 257 PRO A CA 1
ATOM 1660 C C . PRO A 1 215 ? 1.30600 -11.51300 -16.78300 1.000 9.10696 257 PRO A C 1
ATOM 1661 O O . PRO A 1 215 ? 1.62400 -10.48800 -16.16900 1.000 10.10225 257 PRO A O 1
ATOM 1665 N N . ASN A 1 216 ? 0.06700 -11.71800 -17.22500 1.000 10.08182 258 ASN A N 1
ATOM 1666 C CA . ASN A 1 216 ? -0.98500 -10.72600 -17.04300 1.000 12.06333 258 ASN A CA 1
ATOM 1667 C C . ASN A 1 216 ? -1.58400 -10.73900 -15.64600 1.000 13.94184 258 ASN A C 1
ATOM 1668 O O . ASN A 1 216 ? -2.31900 -9.80900 -15.29800 1.000 18.98989 258 ASN A O 1
ATOM 1673 N N . ILE A 1 217 ? -1.29300 -11.75600 -14.84700 1.000 13.93206 259 ILE A N 1
ATOM 1674 C CA A ILE A 1 217 ? -1.86300 -11.96800 -13.51300 0.500 16.28952 259 ILE A CA 1
ATOM 1675 C CA B ILE A 1 217 ? -1.85200 -11.79700 -13.50400 0.500 16.25398 259 ILE A CA 1
ATOM 1676 C C . ILE A 1 217 ? -0.71500 -11.94900 -12.50800 1.000 13.09374 259 ILE A C 1
ATOM 1677 O O . ILE A 1 217 ? 0.36000 -12.47200 -12.84200 1.000 13.04578 259 ILE A O 1
ATOM 1686 N N . PRO A 1 218 ? -0.88800 -11.43900 -11.29100 1.000 11.08547 260 PRO A N 1
ATOM 1687 C CA . PRO A 1 218 ? 0.19800 -11.50900 -10.31000 1.000 9.57818 260 PRO A CA 1
ATOM 1688 C C . PRO A 1 218 ? 0.75300 -12.91800 -10.17900 1.000 9.27632 260 PRO A C 1
ATOM 1689 O O . PRO A 1 218 ? 0.01400 -13.90200 -10.06000 1.000 10.46491 260 PRO A O 1
ATOM 1693 N N . ASN A 1 219 ? 2.07700 -13.00200 -10.21900 1.000 8.08272 261 ASN A N 1
ATOM 1694 C CA . ASN A 1 219 ? 2.78800 -14.27000 -10.26100 1.000 8.26233 261 ASN A CA 1
ATOM 1695 C C . ASN A 1 219 ? 4.06900 -14.04800 -9.47300 1.000 7.47911 261 ASN A C 1
ATOM 1696 O O . ASN A 1 219 ? 4.90900 -13.23300 -9.87000 1.000 7.45238 261 ASN A O 1
ATOM 1701 N N . THR A 1 220 ? 4.20300 -14.74300 -8.34500 1.000 8.12044 262 THR A N 1
ATOM 1702 C CA . THR A 1 220 ? 5.31800 -14.48200 -7.44100 1.000 8.35453 262 THR A CA 1
ATOM 1703 C C . THR A 1 220 ? 6.65300 -14.88600 -8.04900 1.000 6.42594 262 THR A C 1
ATOM 1704 O O . THR A 1 220 ? 7.67600 -14.25100 -7.77900 1.000 6.87907 262 THR A O 1
ATOM 1708 N N . THR A 1 221 ? 6.65800 -15.94100 -8.86300 1.000 6.83050 263 THR A N 1
ATOM 1709 C CA . THR A 1 221 ? 7.89600 -16.35700 -9.51500 1.000 6.57410 263 THR A CA 1
ATOM 1710 C C . THR A 1 221 ? 8.36600 -15.31200 -10.51300 1.000 6.87749 263 THR A C 1
ATOM 1711 O O . THR A 1 221 ? 9.55900 -14.98500 -10.56100 1.000 7.09272 263 THR A O 1
ATOM 1715 N N . ILE A 1 222 ? 7.44500 -14.77000 -11.31000 1.000 6.75479 264 ILE A N 1
ATOM 1716 C CA . ILE A 1 222 ? 7.80400 -13.65200 -12.17100 1.000 6.44092 264 ILE A CA 1
ATOM 1717 C C . ILE A 1 222 ? 8.30900 -12.49100 -11.32800 1.000 6.52393 264 ILE A C 1
ATOM 1718 O O . ILE A 1 222 ? 9.38300 -11.93700 -11.58000 1.000 6.57793 264 ILE A O 1
ATOM 1723 N N . ALA A 1 223 ? 7.54500 -12.11200 -10.30100 1.000 6.22094 265 ALA A N 1
ATOM 1724 C CA . ALA A 1 223 ? 7.84800 -10.88700 -9.56800 1.000 6.25448 265 ALA A CA 1
ATOM 1725 C C . ALA A 1 223 ? 9.21400 -10.95400 -8.90800 1.000 6.14621 265 ALA A C 1
ATOM 1726 O O . ALA A 1 223 ? 9.99800 -10.00400 -8.98900 1.000 6.46404 265 ALA A O 1
ATOM 1728 N N . LYS A 1 224 ? 9.51000 -12.06500 -8.23300 1.000 6.79992 266 LYS A N 1
ATOM 1729 C CA . LYS A 1 224 ? 10.72200 -12.11700 -7.42900 1.000 6.43546 266 LYS A CA 1
ATOM 1730 C C . LYS A 1 224 ? 11.96600 -11.99700 -8.30300 1.000 6.40414 266 LYS A C 1
ATOM 1731 O O . LYS A 1 224 ? 12.96300 -11.38800 -7.89600 1.000 6.79784 266 LYS A O 1
ATOM 1737 N N . TYR A 1 225 ? 11.92800 -12.56900 -9.51100 1.000 6.30494 267 TYR A N 1
ATOM 1738 C CA . TYR A 1 225 ? 13.09400 -12.52300 -10.38500 1.000 6.24057 267 TYR A CA 1
ATOM 1739 C C . TYR A 1 225 ? 13.13300 -11.27500 -11.25600 1.000 6.28695 267 TYR A C 1
ATOM 1740 O O . TYR A 1 225 ? 14.22800 -10.79800 -11.58200 1.000 6.47167 267 TYR A O 1
ATOM 1749 N N . VAL A 1 226 ? 11.97500 -10.70400 -11.59900 1.000 6.25359 268 VAL A N 1
ATOM 1750 C CA . VAL A 1 226 ? 11.96100 -9.36800 -12.18400 1.000 6.21035 268 VAL A CA 1
ATOM 1751 C C . VAL A 1 226 ? 12.59400 -8.37500 -11.22000 1.000 5.97896 268 VAL A C 1
ATOM 1752 O O . VAL A 1 226 ? 13.45000 -7.56800 -11.60200 1.000 6.09202 268 VAL A O 1
ATOM 1756 N N . ILE A 1 227 ? 12.16600 -8.41200 -9.95500 1.000 5.94517 269 ILE A N 1
ATOM 1757 C CA . ILE A 1 227 ? 12.73400 -7.51200 -8.95600 1.000 6.31109 269 ILE A CA 1
ATOM 1758 C C . ILE A 1 227 ? 14.23300 -7.73500 -8.84000 1.000 6.37494 269 ILE A C 1
ATOM 1759 O O . ILE A 1 227 ? 15.02000 -6.78300 -8.82100 1.000 6.32039 269 ILE A O 1
ATOM 1764 N N . SER A 1 228 ? 14.65100 -8.99600 -8.75600 1.000 6.27177 270 SER A N 1
ATOM 1765 C CA . SER A 1 228 ? 16.06900 -9.27800 -8.58900 1.000 6.95492 270 SER A CA 1
ATOM 1766 C C . SER A 1 228 ? 16.87400 -8.80800 -9.79300 1.000 6.53264 270 SER A C 1
ATOM 1767 O O . SER A 1 228 ? 17.98100 -8.28500 -9.63400 1.000 6.67819 270 SER A O 1
ATOM 1770 N N . TRP A 1 229 ? 16.34600 -9.00700 -11.00800 1.000 6.10450 271 TRP A N 1
ATOM 1771 C CA . TRP A 1 229 ? 17.04700 -8.57900 -12.21800 1.000 6.44109 271 TRP A CA 1
ATOM 1772 C C . TRP A 1 229 ? 17.18400 -7.06700 -12.26100 1.000 6.15670 271 TRP A C 1
ATOM 1773 O O . TRP A 1 229 ? 18.26300 -6.53300 -12.54900 1.000 6.44222 271 TRP A O 1
ATOM 1784 N N . LEU A 1 230 ? 16.09100 -6.35500 -11.98400 1.000 6.26071 272 LEU A N 1
ATOM 1785 C CA . LEU A 1 230 ? 16.15900 -4.90000 -11.99000 1.000 6.25006 272 LEU A CA 1
ATOM 1786 C C . LEU A 1 230 ? 17.10200 -4.39300 -10.90800 1.000 6.65704 272 LEU A C 1
ATOM 1787 O O . LEU A 1 230 ? 17.89300 -3.47400 -11.14500 1.000 6.97710 272 LEU A O 1
ATOM 1792 N N . LYS A 1 231 ? 17.04300 -4.98000 -9.71400 1.000 6.34373 273 LYS A N 1
ATOM 1793 C CA . LYS A 1 231 ? 17.98000 -4.58600 -8.66800 1.000 6.97153 273 LYS A CA 1
ATOM 1794 C C . LYS A 1 231 ? 19.41300 -4.79800 -9.12300 1.000 6.83461 273 LYS A C 1
ATOM 1795 O O . LYS A 1 231 ? 20.25800 -3.90200 -9.00300 1.000 7.38719 273 LYS A O 1
ATOM 1801 N N . ARG A 1 232 ? 19.70800 -5.98400 -9.64500 1.000 7.08602 274 ARG A N 1
ATOM 1802 C CA . ARG A 1 232 ? 21.08500 -6.29900 -9.99100 1.000 7.62274 274 ARG A CA 1
ATOM 1803 C C . ARG A 1 232 ? 21.60800 -5.37500 -11.08200 1.000 7.54119 274 ARG A C 1
ATOM 1804 O O . ARG A 1 232 ? 22.76500 -4.94300 -11.03300 1.000 8.81753 274 ARG A O 1
ATOM 1812 N N . PHE A 1 233 ? 20.78300 -5.05600 -12.07500 1.000 7.14750 275 PHE A N 1
ATOM 1813 C CA . PHE A 1 233 ? 21.29600 -4.36100 -13.24800 1.000 7.22894 275 PHE A CA 1
ATOM 1814 C C . PHE A 1 233 ? 20.94400 -2.88600 -13.31700 1.000 7.72510 275 PHE A C 1
ATOM 1815 O O . PHE A 1 233 ? 21.77600 -2.08900 -13.75300 1.000 10.24408 275 PHE A O 1
ATOM 1823 N N . VAL A 1 234 ? 19.75500 -2.48400 -12.87600 1.000 7.28322 276 VAL A N 1
ATOM 1824 C CA . VAL A 1 234 ? 19.44300 -1.06000 -12.80300 1.000 7.82966 276 VAL A CA 1
ATOM 1825 C C . VAL A 1 234 ? 20.17200 -0.39600 -11.63800 1.000 7.53595 276 VAL A C 1
ATOM 1826 O O . VAL A 1 234 ? 20.62600 0.74900 -11.75300 1.000 8.92199 276 VAL A O 1
ATOM 1830 N N . ASP A 1 235 ? 20.27000 -1.08200 -10.49600 1.000 8.23203 277 ASP A N 1
ATOM 1831 C CA . ASP A 1 235 ? 20.90000 -0.51800 -9.30700 1.000 8.54461 277 ASP A CA 1
ATOM 1832 C C . ASP A 1 235 ? 22.31100 -1.04000 -9.08000 1.000 8.96074 277 ASP A C 1
ATOM 1833 O O . ASP A 1 235 ? 22.95000 -0.64300 -8.09400 1.000 9.88020 277 ASP A O 1
ATOM 1838 N N . GLU A 1 236 ? 22.80300 -1.93900 -9.93400 1.000 8.66683 278 GLU A N 1
ATOM 1839 C CA . GLU A 1 236 ? 24.10000 -2.57800 -9.70100 1.000 10.08321 278 GLU A CA 1
ATOM 1840 C C . GLU A 1 236 ? 24.14600 -3.24300 -8.32800 1.000 9.81203 278 GLU A C 1
ATOM 1841 O O . GLU A 1 236 ? 25.20500 -3.34000 -7.69500 1.000 11.14817 278 GLU A O 1
ATOM 1847 N N . ASP A 1 237 ? 22.99400 -3.70900 -7.85700 1.000 8.71849 279 ASP A N 1
ATOM 1848 C CA . ASP A 1 237 ? 22.83400 -4.12300 -6.46600 1.000 8.59341 279 ASP A CA 1
ATOM 1849 C C . ASP A 1 237 ? 23.16300 -5.60400 -6.36700 1.000 9.03583 279 ASP A C 1
ATOM 1850 O O . ASP A 1 237 ? 22.31000 -6.46800 -6.59400 1.000 8.96552 279 ASP A O 1
ATOM 1855 N N . THR A 1 238 ? 24.41000 -5.89500 -6.01000 1.000 9.31312 280 THR A N 1
ATOM 1856 C CA . THR A 1 238 ? 24.86100 -7.27700 -5.96600 1.000 9.81464 280 THR A CA 1
ATOM 1857 C C . THR A 1 238 ? 24.33000 -8.03400 -4.76700 1.000 8.97075 280 THR A C 1
ATOM 1858 O O . THR A 1 238 ? 24.56900 -9.24400 -4.68200 1.000 9.07551 280 THR A O 1
ATOM 1862 N N . ARG A 1 239 ? 23.61300 -7.37800 -3.85100 1.000 9.34489 281 ARG A N 1
ATOM 1863 C CA . ARG A 1 239 ? 22.89600 -8.13000 -2.82800 1.000 8.49939 281 ARG A CA 1
ATOM 1864 C C . ARG A 1 239 ? 21.87100 -9.06300 -3.44800 1.000 7.78152 281 ARG A C 1
ATOM 1865 O O . ARG A 1 239 ? 21.45300 -10.03400 -2.81100 1.000 8.71242 281 ARG A O 1
ATOM 1873 N N . TYR A 1 240 ? 21.45000 -8.78500 -4.67800 1.000 7.86785 282 TYR A N 1
ATOM 1874 C CA . TYR A 1 240 ? 20.44400 -9.58900 -5.35200 1.000 7.06355 282 TYR A CA 1
ATOM 1875 C C . TYR A 1 240 ? 21.04900 -10.65500 -6.25200 1.000 7.17023 282 TYR A C 1
ATOM 1876 O O . TYR A 1 240 ? 20.31600 -11.51600 -6.74200 1.000 7.58950 282 TYR A O 1
ATOM 1885 N N . SER A 1 241 ? 22.37200 -10.65100 -6.44400 1.000 7.67238 283 SER A N 1
ATOM 1886 C CA . SER A 1 241 ? 23.00200 -11.68700 -7.25200 1.000 8.49659 283 SER A CA 1
ATOM 1887 C C . SER A 1 241 ? 22.71300 -13.07300 -6.70600 1.000 6.92245 283 SER A C 1
ATOM 1888 O O . SER A 1 241 ? 22.55600 -14.02200 -7.48000 1.000 7.70471 283 SER A O 1
ATOM 1891 N N . GLN A 1 242 ? 22.61500 -13.19900 -5.38100 1.000 7.75191 284 GLN A N 1
ATOM 1892 C CA . GLN A 1 242 ? 22.43800 -14.50500 -4.76100 1.000 7.49024 284 GLN A CA 1
ATOM 1893 C C . GLN A 1 242 ? 21.15900 -15.19100 -5.21800 1.000 7.22162 284 GLN A C 1
ATOM 1894 O O . GLN A 1 242 ? 21.07800 -16.42000 -5.16800 1.000 8.67432 284 GLN A O 1
ATOM 1900 N N . PHE A 1 243 ? 20.13500 -14.42500 -5.61600 1.000 7.29192 285 PHE A N 1
ATOM 1901 C CA . PHE A 1 243 ? 18.88500 -15.02800 -6.06000 1.000 7.47059 285 PHE A CA 1
ATOM 1902 C C . PHE A 1 243 ? 18.92500 -15.42700 -7.52300 1.000 7.55856 285 PHE A C 1
ATOM 1903 O O . PHE A 1 243 ? 18.13600 -16.27800 -7.94100 1.000 8.75318 285 PHE A O 1
ATOM 1911 N N . LEU A 1 244 ? 19.83800 -14.85000 -8.29200 1.000 6.74447 286 LEU A N 1
ATOM 1912 C CA . LEU A 1 244 ? 19.94000 -15.09100 -9.72700 1.000 7.49788 286 LEU A CA 1
ATOM 1913 C C . LEU A 1 244 ? 20.97300 -16.14500 -10.08200 1.000 7.47358 286 LEU A C 1
ATOM 1914 O O . LEU A 1 244 ? 20.83700 -16.81500 -11.11400 1.000 7.69874 286 LEU A O 1
ATOM 1919 N N . CYS A 1 245 ? 22.01800 -16.27900 -9.26200 1.000 7.93906 287 CYS A N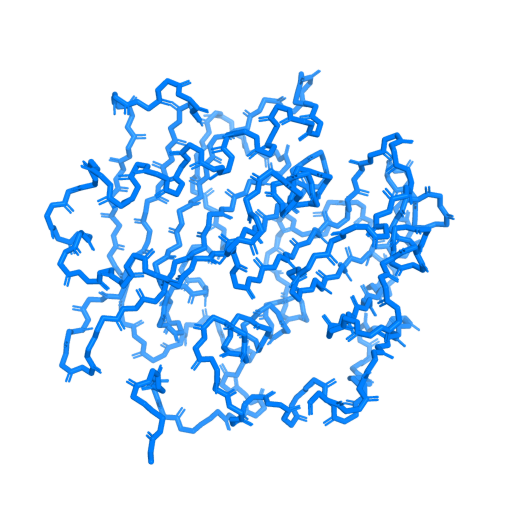 1
ATOM 1920 C CA . CYS A 1 245 ? 23.12700 -17.17400 -9.53200 1.000 8.03396 287 CYS A CA 1
ATOM 1921 C C . CYS A 1 245 ? 23.48800 -17.86600 -8.22300 1.000 9.61474 287 CYS A C 1
ATOM 1922 O O . CYS A 1 245 ? 23.73800 -17.18400 -7.21900 1.000 9.84561 287 CYS A O 1
ATOM 1925 N N . PRO A 1 246 ? 23.52800 -19.20300 -8.18900 1.000 10.30501 288 PRO A N 1
ATOM 1926 C CA . PRO A 1 246 ? 23.25600 -20.09200 -9.32200 1.000 10.91740 288 PRO A CA 1
ATOM 1927 C C . PRO A 1 246 ? 21.78400 -20.06400 -9.71900 1.000 9.50569 288 PRO A C 1
ATOM 1928 O O . PRO A 1 246 ? 20.96300 -19.46300 -9.02300 1.000 9.44976 288 PRO A O 1
ATOM 1932 N N . ASN A 1 247 ? 21.47400 -20.70400 -10.83500 1.000 9.50253 289 ASN A N 1
ATOM 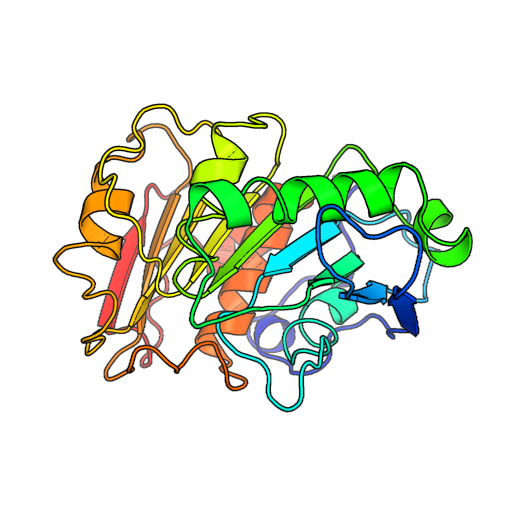1933 C CA . ASN A 1 247 ? 20.13800 -20.61900 -11.41200 1.000 8.88443 289 ASN A CA 1
ATOM 1934 C C . ASN A 1 247 ? 19.07000 -20.93600 -10.37000 1.000 8.94369 289 ASN A C 1
ATOM 1935 O O . ASN A 1 247 ? 19.19900 -21.92000 -9.62600 1.000 9.35762 289 ASN A O 1
ATOM 1940 N N . PRO A 1 248 ? 17.98800 -20.15900 -10.32500 1.000 8.00406 290 PRO A N 1
ATOM 1941 C CA . PRO A 1 248 ? 16.83700 -20.51000 -9.49300 1.000 9.22040 290 PRO A CA 1
ATOM 1942 C C . PRO A 1 248 ? 16.35600 -21.93100 -9.74500 1.000 9.52857 290 PRO A C 1
ATOM 1943 O O . PRO A 1 248 ? 16.39500 -22.43700 -10.86800 1.000 10.19539 290 PRO A O 1
ATOM 1947 N N . THR A 1 249 ? 15.86600 -22.55400 -8.67200 1.000 9.80965 291 THR A N 1
ATOM 1948 C CA . THR A 1 249 ? 15.36500 -23.92000 -8.69900 1.000 10.40204 291 THR A CA 1
ATOM 1949 C C . THR A 1 249 ? 13.91500 -24.00800 -8.24300 1.000 9.55997 291 THR A C 1
ATOM 1950 O O . THR A 1 249 ? 13.44800 -25.10800 -7.92600 1.000 10.80243 291 THR A O 1
ATOM 1954 N N . ASP A 1 250 ? 13.19500 -22.88200 -8.21600 1.000 9.07317 292 ASP A N 1
ATOM 1955 C CA . ASP A 1 250 ? 11.82000 -22.86400 -7.72700 1.000 9.05638 292 ASP A CA 1
ATOM 1956 C C . ASP A 1 250 ? 10.98100 -23.93400 -8.41400 1.000 9.40737 292 ASP A C 1
ATOM 1957 O O . ASP A 1 250 ? 11.11400 -24.18900 -9.61600 1.000 9.15092 292 ASP A O 1
ATOM 1962 N N . ARG A 1 251 ? 10.05600 -24.51100 -7.64500 1.000 10.73758 293 ARG A N 1
ATOM 1963 C CA . ARG A 1 251 ? 9.16200 -25.52800 -8.18600 1.000 11.38165 293 ARG A CA 1
ATOM 1964 C C . ARG A 1 251 ? 8.34800 -25.01700 -9.36700 1.000 10.60776 293 ARG A C 1
ATOM 1965 O O . ARG A 1 251 ? 7.97400 -25.80400 -10.24200 1.000 11.38461 293 ARG A O 1
ATOM 1973 N N . ALA A 1 252 ? 8.07200 -23.71500 -9.42400 1.000 9.43822 294 ALA A N 1
ATOM 1974 C CA . ALA A 1 252 ? 7.28400 -23.17100 -10.52200 1.000 9.47778 294 ALA A CA 1
ATOM 1975 C C . ALA A 1 252 ? 8.06400 -23.05500 -11.82500 1.000 8.61414 294 ALA A C 1
ATOM 1976 O O . ALA A 1 252 ? 7.47600 -22.69100 -12.85000 1.000 9.20583 294 ALA A O 1
ATOM 1978 N N . ILE A 1 253 ? 9.35600 -23.35000 -11.81100 1.000 8.37471 295 ILE A N 1
ATOM 1979 C CA . ILE A 1 253 ? 10.22400 -23.15800 -12.96700 1.000 8.20245 295 ILE A CA 1
ATOM 1980 C C . ILE A 1 253 ? 10.45200 -24.50200 -13.65100 1.000 8.74659 295 ILE A C 1
ATOM 1981 O O . ILE A 1 253 ? 10.98300 -25.43900 -13.04100 1.000 9.66866 295 ILE A O 1
ATOM 1986 N N . GLU A 1 254 ? 10.05200 -24.59800 -14.92000 1.000 7.92369 296 GLU A N 1
ATOM 1987 C CA . GLU A 1 254 ? 10.31600 -25.80000 -15.71300 1.000 9.38314 296 GLU A CA 1
ATOM 1988 C C . GLU A 1 254 ? 11.79300 -25.90900 -16.08000 1.000 8.43383 296 GLU A C 1
ATOM 1989 O O . GLU A 1 254 ? 12.37300 -27.00400 -16.01900 1.000 10.46240 296 GLU A O 1
ATOM 1995 N N . GLU A 1 255 ? 12.41700 -24.79200 -16.45500 1.000 8.18159 297 GLU A N 1
ATOM 1996 C CA . GLU A 1 255 ? 13.81600 -24.76800 -16.84300 1.000 9.65039 297 GLU A CA 1
ATOM 1997 C C . GLU A 1 255 ? 14.33600 -23.34800 -16.67300 1.000 8.27430 297 GLU A C 1
ATOM 1998 O O . GLU A 1 255 ? 13.59200 -22.37700 -16.83500 1.000 8.13082 297 GLU A O 1
ATOM 2004 N N . TYR A 1 256 ? 15.62500 -23.24200 -16.36600 1.000 7.88283 298 TYR A N 1
ATOM 2005 C CA . TYR A 1 256 ? 16.29900 -21.95800 -16.27300 1.000 7.68244 298 TYR A CA 1
ATOM 2006 C C . TYR A 1 256 ? 17.65100 -22.09200 -16.95600 1.000 7.12974 298 TYR A C 1
ATOM 2007 O O . TYR A 1 256 ? 18.32100 -23.12000 -16.80900 1.000 9.00695 298 TYR A O 1
ATOM 2016 N N . ARG A 1 257 ? 18.03500 -21.07100 -17.71700 1.000 6.92520 299 ARG A N 1
ATOM 2017 C CA . ARG A 1 257 ? 19.34800 -21.00600 -18.34700 1.000 7.55194 299 ARG A CA 1
ATOM 2018 C C . ARG A 1 257 ? 19.94800 -19.65500 -18.01700 1.000 7.44788 299 ARG A C 1
ATOM 2019 O O . ARG A 1 257 ? 19.22200 -18.66700 -17.89000 1.000 7.46828 299 ARG A O 1
ATOM 2027 N N . SER A 1 258 ? 21.27300 -19.58800 -17.90900 1.000 7.33849 300 SER A N 1
ATOM 2028 C CA . SER A 1 258 ? 21.87700 -18.29400 -17.63100 1.000 7.78551 300 SER A CA 1
ATOM 2029 C C . SER A 1 258 ? 23.34000 -18.30500 -18.02900 1.000 7.78609 300 SER A C 1
ATOM 2030 O O . SER A 1 258 ? 23.95100 -19.36100 -18.23300 1.000 8.81273 300 SER A O 1
ATOM 2033 N N . THR A 1 259 ? 23.91100 -17.10500 -18.07400 1.000 7.91222 301 THR A N 1
ATOM 2034 C CA . THR A 1 259 ? 25.35400 -16.93500 -18.13800 1.000 8.29153 301 THR A CA 1
ATOM 2035 C C . THR A 1 259 ? 25.94900 -16.61900 -16.77100 1.000 9.16131 301 THR A C 1
ATOM 2036 O O . THR A 1 259 ? 26.96200 -15.91100 -16.68300 1.000 11.10189 301 THR A O 1
ATOM 2040 N N . CYS A 1 260 ? 25.33100 -17.12800 -15.70400 1.000 8.73144 302 CYS A N 1
ATOM 2041 C CA . CYS A 1 260 ? 25.90100 -17.01100 -14.37100 1.000 9.65631 302 CYS A CA 1
ATOM 2042 C C . CYS A 1 260 ? 27.31700 -17.58300 -14.35500 1.000 11.91544 302 CYS A C 1
ATOM 2043 O O . CYS A 1 260 ? 27.62700 -18.51000 -15.10800 1.000 13.55995 302 CYS A O 1
ATOM 2046 N N . PRO A 1 261 ? 28.18700 -17.09300 -13.46100 1.000 12.73748 303 PRO A N 1
ATOM 2047 C CA . PRO A 1 261 ? 27.91500 -16.04200 -12.47800 1.000 12.96234 303 PRO A CA 1
ATOM 2048 C C . PRO A 1 261 ? 28.11100 -14.68100 -13.12300 1.000 15.00673 303 PRO A C 1
ATOM 2049 O O . PRO A 1 261 ? 28.91200 -14.56100 -14.04800 1.000 19.61149 303 PRO A O 1
ATOM 2053 N N . TYR A 1 262 ? 27.38700 -13.66600 -12.67600 1.000 15.66384 304 TYR A N 1
ATOM 2054 C CA . TYR A 1 262 ? 27.56400 -12.35700 -13.30300 1.000 19.55421 304 TYR A CA 1
ATOM 2055 C C . TYR A 1 262 ? 28.62500 -11.51500 -12.60000 1.000 28.43104 304 TYR A C 1
ATOM 2056 O O . TYR A 1 262 ? 29.27200 -11.96000 -11.65200 1.000 32.61961 304 TYR A O 1
#

Solvent-accessible surface area: 10625 Å² total; per-residue (Å²): 199,40,96,66,66,13,16,94,104,12,73,131,112,39,1,64,37,119,170,17,75,11,47,19,17,68,48,126,4,77,70,168,4,120,36,1,44,0,0,7,0,7,8,0,133,65,77,126,76,32,52,2,0,0,0,0,1,0,13,6,50,41,89,111,171,27,7,139,23,42,8,0,63,13,0,0,4,4,0,1,0,0,0,0,0,32,17,92,68,104,139,5,88,11,32,66,2,0,165,30,0,8,26,0,0,41,21,0,47,111,112,2,56,176,105,0,92,93,31,12,17,64,111,8,19,0,0,0,0,6,1,31,1,0,0,0,0,0,38,0,1,60,80,75,60,84,8,73,0,0,0,0,1,1,0,54,5,134,62,65,101,9,47,146,3,123,0,20,0,0,0,0,0,0,51,104,7,120,82,1,42,11,78,71,15,1,45,43,0,8,100,34,4,32,102,107,12,39,9,0,0,0,7,4,78,41,15,75,9,114,24,1,48,115,79,40,56,14,0,1,19,10,0,0,0,0,0,2,37,16,1,1,91,0,88,45,5,31,113,23,0,21,117,52,12,128,36,232,45,21,87,63,21,67,31,39,36,121,75

Foldseek 3Di:
DQLLDDADQDDPVQLLDLAHQFDKDKDWFQPPQVLFRTWMKIAGQDPVSHAAEEEEEEEQDDPPQYFDASLRRRQRNNGYIYTGTTYDNVDQAQLSLLRNRVSRLVCQQPPDDPSSNRRYDNQQYAYEYAESNLSNQLNNCLVPVSYQEGEREQYAHPDLARCPGNHEYEYEHECPEPRSHCVRHVVSNQVRHDLPHWYKYWYFPPGYRCVVRDDDSVVRSVVNLRSCCGSSVNCSSLVCPPPHDDDPRTPDMDTSDDD